Protein AF-X1PW58-F1 (afdb_monomer_lite)

Organism: NCBI:txid412755

Secondary structure (DSSP, 8-state):
-HHHHHHHHHHHHHHHHHHHHHT--HHHHHHHHH-------HHHHHHHT---HHHH-HHHHHHHHHHHTSSS----GGGTEEE---B--TTSTTTTT-EEEEE-GGGB-TTS-B---EEEEGGG--TTEEEEE-TT-EEEE-BTT-TT--EEPPGGGTTEEEETTEEEEEESSS-HHHHHHHHHSHHHHHHHHHT-B-SSS-B--

Foldseek 3Di:
DVVVVVLVVVLVVVLVVVCVQQVHDPVQLVVQVVDPDDDDDVVVCVVVVHDDPQLRRSSQVVLVVSNVPGPDDDDDVVVFKDFDPQWDQCCDPPNQAPKAWEAELVQFDLSQDRNGTDIDGSNPDDPFFIHFDAQLKWWAFFWPPSRSRIHGDHHVRGRHTYGPRTTTMGGPDPDSVVVSSVSNDSSNVSVSSSQWDDDPITGRD

pLDDT: mean 92.31, std 5.41, range [62.78, 98.44]

Sequence (205 aa):
MKKNKIAKQKYNQAENLLYNLLNIKKEKIKNLEIEKTYETNFKEVWNAHRIDAEFFHRKFLGILDLLNYCPFNLKKLKNHVKISPERINPKESPYKKKSFKYVSIAKISENGEIYKWDEFYGWEAPSRARVLIKKNDILIPSLAGTFNKIALIPEDLDNHLATTGCFNVRAKKDNPEFLFLLFRNPIFKSQLEQQTTGAIMSAIP

Structure (mmCIF, N/CA/C/O backbone):
data_AF-X1PW58-F1
#
_entry.id   AF-X1PW58-F1
#
loop_
_atom_site.group_PDB
_atom_site.id
_atom_site.type_symbol
_atom_site.label_atom_id
_atom_site.label_alt_id
_atom_site.label_comp_id
_atom_site.label_asym_id
_atom_site.label_entity_id
_atom_site.label_seq_id
_atom_site.pdbx_PDB_ins_code
_atom_site.Cartn_x
_atom_site.Cartn_y
_atom_site.Cartn_z
_atom_site.occupancy
_atom_site.B_iso_or_equiv
_atom_site.auth_seq_id
_atom_site.auth_comp_id
_atom_site.auth_asym_id
_atom_site.auth_atom_id
_atom_site.pdbx_PDB_model_num
ATOM 1 N N . MET A 1 1 ? -7.756 20.417 -16.468 1.00 62.78 1 MET A N 1
ATOM 2 C CA . MET A 1 1 ? -8.400 21.008 -15.264 1.00 62.78 1 MET A CA 1
ATOM 3 C C . MET A 1 1 ? -9.808 20.468 -14.975 1.00 62.78 1 MET A C 1
ATOM 5 O O . MET A 1 1 ? -10.045 20.044 -13.850 1.00 62.78 1 MET A O 1
ATOM 9 N N . LYS A 1 2 ? -10.740 20.416 -15.946 1.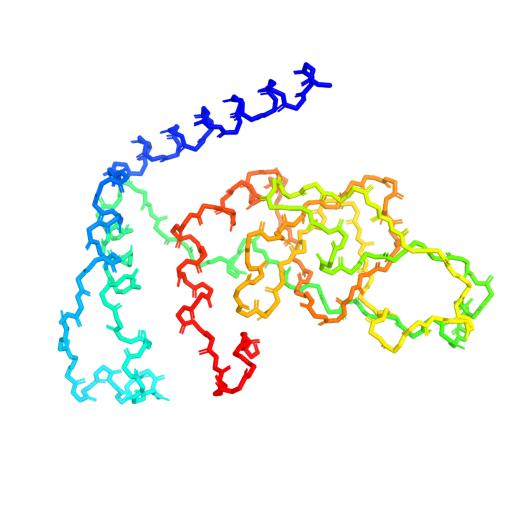00 73.44 2 LYS A N 1
ATOM 10 C CA . LYS A 1 2 ? -12.127 19.936 -15.722 1.00 73.44 2 LYS A CA 1
ATOM 11 C C . LYS A 1 2 ? -12.213 18.472 -15.242 1.00 73.44 2 LYS A C 1
ATOM 13 O O . LYS A 1 2 ? -12.932 18.193 -14.288 1.00 73.44 2 LYS A O 1
ATOM 18 N N . LYS A 1 3 ? -11.414 17.566 -15.828 1.00 77.75 3 LYS A N 1
ATOM 19 C CA . LYS A 1 3 ? -11.336 16.139 -15.443 1.00 77.75 3 LYS A CA 1
ATOM 20 C C . LYS A 1 3 ? -10.932 15.945 -13.972 1.00 77.75 3 LYS A C 1
ATOM 22 O O . LYS A 1 3 ? -11.628 15.248 -13.245 1.00 77.75 3 LYS A O 1
ATOM 27 N N . ASN A 1 4 ? -9.889 16.640 -13.508 1.00 79.19 4 ASN A N 1
ATOM 28 C CA . ASN A 1 4 ? -9.414 16.537 -12.119 1.00 79.19 4 ASN A CA 1
ATOM 29 C C . ASN A 1 4 ? -10.446 17.067 -11.115 1.00 79.19 4 ASN A C 1
ATOM 31 O O . ASN A 1 4 ? -10.613 16.495 -10.040 1.00 79.19 4 ASN A O 1
ATOM 35 N N . LYS A 1 5 ? -11.185 18.125 -11.479 1.00 86.31 5 LYS A N 1
ATOM 36 C CA . LYS A 1 5 ? -12.279 18.650 -10.650 1.00 86.31 5 LYS A CA 1
ATOM 37 C C . LYS A 1 5 ? -13.398 17.617 -10.484 1.00 86.31 5 LYS A C 1
ATOM 39 O O . LYS A 1 5 ? -13.825 17.370 -9.360 1.00 86.31 5 LYS A O 1
ATOM 44 N N . ILE A 1 6 ? -13.820 16.980 -11.578 1.00 91.56 6 ILE A N 1
ATOM 45 C CA . ILE A 1 6 ? -14.855 15.933 -11.558 1.00 91.56 6 ILE A CA 1
ATOM 46 C C . ILE A 1 6 ? -14.377 14.714 -10.762 1.00 91.56 6 ILE A C 1
ATOM 48 O O . ILE A 1 6 ? -15.113 14.215 -9.914 1.00 91.56 6 ILE A O 1
ATOM 52 N N . ALA A 1 7 ? -13.136 14.268 -10.974 1.00 87.00 7 ALA A N 1
ATOM 53 C CA . ALA A 1 7 ? -12.557 13.146 -10.237 1.00 87.00 7 ALA A CA 1
ATOM 54 C C . ALA A 1 7 ? -12.547 13.407 -8.722 1.00 87.00 7 ALA A C 1
ATOM 56 O O . ALA A 1 7 ? -13.000 12.567 -7.949 1.00 87.00 7 ALA A O 1
ATOM 57 N N . LYS A 1 8 ? -12.126 14.607 -8.295 1.00 88.50 8 LYS A N 1
ATOM 58 C CA . LYS A 1 8 ? -12.155 15.014 -6.882 1.00 88.50 8 LYS A CA 1
ATOM 59 C C . LYS A 1 8 ? -13.577 15.033 -6.315 1.00 88.50 8 LYS A C 1
ATOM 61 O O . LYS A 1 8 ? -13.796 14.570 -5.202 1.00 88.50 8 LYS A O 1
ATOM 66 N N . GLN A 1 9 ? -14.552 15.527 -7.078 1.00 92.94 9 GLN A N 1
ATOM 67 C CA . GLN A 1 9 ? -15.960 15.511 -6.667 1.00 92.94 9 GLN A CA 1
ATOM 68 C C . GLN A 1 9 ? -16.487 14.082 -6.492 1.00 92.94 9 GLN A C 1
ATOM 70 O O . GLN A 1 9 ? -17.093 13.785 -5.466 1.00 92.94 9 GLN A O 1
ATOM 75 N N . LYS A 1 10 ? -16.225 13.187 -7.451 1.00 92.19 10 LYS A N 1
ATOM 76 C CA . LYS A 1 10 ? -16.639 11.777 -7.386 1.00 92.19 10 LYS A CA 1
ATOM 77 C C . LYS A 1 10 ? -15.968 11.028 -6.238 1.00 92.19 10 LYS A C 1
ATOM 79 O O . LYS A 1 10 ? -16.640 10.277 -5.540 1.00 92.19 10 LYS A O 1
ATOM 84 N N . TYR A 1 11 ? -14.685 11.290 -5.992 1.00 90.50 11 TYR A N 1
ATOM 85 C CA . TYR A 1 11 ? -13.970 10.744 -4.841 1.00 90.50 11 TYR A CA 1
ATOM 86 C C . TYR A 1 11 ? -14.616 11.179 -3.519 1.00 90.50 11 TYR A C 1
ATOM 88 O O . TYR A 1 11 ? -14.930 10.337 -2.685 1.00 90.50 11 TYR A O 1
ATOM 96 N N . ASN A 1 12 ? -14.904 12.474 -3.357 1.00 91.00 12 ASN A N 1
ATOM 97 C CA . ASN A 1 12 ? -15.573 12.982 -2.157 1.00 91.00 12 ASN A CA 1
ATOM 98 C C . ASN A 1 12 ? -16.981 12.387 -1.979 1.00 91.00 12 ASN A C 1
ATOM 100 O O . ASN A 1 12 ? -17.391 12.106 -0.855 1.00 91.00 12 ASN A O 1
ATOM 104 N N . GLN A 1 13 ? -17.721 12.182 -3.074 1.00 93.25 13 GLN A N 1
ATOM 105 C CA . GLN A 1 13 ? -19.024 11.509 -3.045 1.00 93.25 13 GLN A CA 1
ATOM 106 C C . GLN A 1 13 ? -18.895 10.058 -2.563 1.00 93.25 13 GLN A C 1
ATOM 108 O O . GLN A 1 13 ? -19.639 9.655 -1.672 1.00 93.25 13 GLN A O 1
ATOM 113 N N . ALA A 1 14 ? -17.937 9.299 -3.103 1.00 92.06 14 ALA A N 1
ATOM 114 C CA . ALA A 1 14 ? -17.678 7.920 -2.694 1.00 92.06 14 ALA A CA 1
ATOM 115 C C . ALA A 1 14 ? -17.236 7.827 -1.225 1.00 92.06 14 ALA A C 1
ATOM 117 O O . ALA A 1 14 ? -17.704 6.965 -0.487 1.00 92.06 14 ALA A O 1
ATOM 118 N N . GLU A 1 15 ? -16.383 8.750 -0.779 1.00 90.62 15 GLU A N 1
ATOM 119 C CA . GLU A 1 15 ? -15.947 8.822 0.611 1.00 90.62 15 GLU A CA 1
ATOM 120 C C . GLU A 1 15 ? -17.127 9.103 1.558 1.00 90.62 15 GLU A C 1
ATOM 122 O O . GLU A 1 15 ? -17.287 8.417 2.565 1.00 90.62 15 GLU A O 1
ATOM 127 N N . ASN A 1 16 ? -17.985 10.074 1.234 1.00 92.19 16 ASN A N 1
ATOM 128 C CA . ASN A 1 16 ? -19.171 10.372 2.041 1.00 92.19 16 ASN A CA 1
ATOM 129 C C . ASN A 1 16 ? -20.148 9.190 2.083 1.00 92.19 16 ASN A C 1
ATOM 131 O O . ASN A 1 16 ? -20.703 8.895 3.139 1.00 92.19 16 ASN A O 1
ATOM 135 N N . LEU A 1 17 ? -20.329 8.493 0.957 1.00 93.50 17 LEU A N 1
ATOM 136 C CA . LEU A 1 17 ? -21.147 7.285 0.900 1.00 93.50 17 LEU A CA 1
ATOM 137 C C . LEU A 1 17 ? -20.601 6.201 1.836 1.00 93.50 17 LEU A C 1
ATOM 139 O O . LEU A 1 17 ? -21.371 5.613 2.589 1.00 93.50 17 LEU A O 1
ATOM 143 N N . LEU A 1 18 ? -19.283 5.975 1.836 1.00 90.88 18 LEU A N 1
ATOM 144 C CA . LEU A 1 18 ? -18.643 5.013 2.731 1.00 90.88 18 LEU A CA 1
ATOM 145 C C . LEU A 1 18 ? -18.901 5.357 4.204 1.00 90.88 18 LEU A C 1
ATOM 147 O O . LEU A 1 18 ? -19.324 4.490 4.960 1.00 90.88 18 LEU A O 1
ATOM 151 N N . TYR A 1 19 ? -18.705 6.613 4.611 1.00 91.62 19 TYR A N 1
ATOM 152 C CA . TYR A 1 19 ? -18.953 7.032 5.996 1.00 91.62 19 TYR A CA 1
ATOM 153 C C . TYR A 1 19 ? -20.411 6.857 6.426 1.00 91.62 19 TYR A C 1
ATOM 155 O O . TYR A 1 19 ? -20.668 6.368 7.527 1.00 91.62 19 TYR A O 1
ATOM 163 N N . ASN A 1 20 ? -21.355 7.189 5.543 1.00 92.12 20 ASN A N 1
ATOM 164 C CA . ASN A 1 20 ? -22.779 6.982 5.795 1.00 92.12 20 ASN A CA 1
ATOM 165 C C . ASN A 1 20 ? -23.111 5.495 5.961 1.00 92.12 20 ASN A C 1
ATOM 167 O O . ASN A 1 20 ? -23.824 5.135 6.892 1.00 92.12 20 ASN A O 1
ATOM 171 N N . LEU A 1 21 ? -22.560 4.629 5.103 1.00 91.69 21 LEU A N 1
ATOM 172 C CA . LEU A 1 21 ? -22.752 3.180 5.199 1.00 91.69 21 LEU A CA 1
ATOM 173 C C . LEU A 1 21 ? -22.191 2.621 6.509 1.00 91.69 21 LEU A C 1
ATOM 175 O O . LEU A 1 21 ? -22.856 1.836 7.177 1.00 91.69 21 LEU A O 1
ATOM 179 N N . LEU A 1 22 ? -20.986 3.039 6.899 1.00 90.19 22 LEU A N 1
ATOM 180 C CA . LEU A 1 22 ? -20.355 2.594 8.143 1.00 90.19 22 LEU A CA 1
ATOM 181 C C . LEU A 1 22 ? -21.021 3.176 9.401 1.00 90.19 22 LEU A C 1
ATOM 183 O O . LEU A 1 22 ? -20.697 2.746 10.502 1.00 90.19 22 LEU A O 1
ATOM 187 N N . ASN A 1 23 ? -21.937 4.142 9.263 1.00 91.88 23 ASN A N 1
ATOM 188 C CA . ASN A 1 23 ? -22.495 4.916 10.373 1.00 91.88 23 ASN A CA 1
ATOM 189 C C . ASN A 1 23 ? -21.403 5.620 11.216 1.00 91.88 23 ASN A C 1
ATOM 191 O O . ASN A 1 23 ? -21.511 5.766 12.436 1.00 91.88 23 ASN A O 1
ATOM 195 N N . ILE A 1 24 ? -20.325 6.067 10.558 1.00 90.62 24 ILE A N 1
ATOM 196 C CA . ILE A 1 24 ? -19.194 6.759 11.190 1.00 90.62 24 ILE A CA 1
ATOM 197 C C . ILE A 1 24 ? -19.190 8.224 10.755 1.00 90.62 24 ILE A C 1
ATOM 199 O O . ILE A 1 24 ? -19.064 8.545 9.576 1.00 90.62 24 ILE A O 1
ATOM 203 N N . LYS A 1 25 ? -19.259 9.132 11.731 1.00 90.44 25 LYS A N 1
ATOM 204 C CA . LYS A 1 25 ? -19.124 10.577 11.506 1.00 90.44 25 LYS A CA 1
ATOM 205 C C . LYS A 1 25 ? -17.650 10.972 11.379 1.00 90.44 25 LYS A C 1
ATOM 207 O O . LYS A 1 25 ? -16.841 10.573 12.218 1.00 90.44 25 LYS A O 1
ATOM 212 N N . LYS A 1 26 ? -17.302 11.805 10.388 1.00 88.44 26 LYS A N 1
ATOM 213 C CA . LYS A 1 26 ? -15.917 12.281 10.177 1.00 88.44 26 LYS A CA 1
ATOM 214 C C . LYS A 1 26 ? -15.374 13.039 11.393 1.00 88.44 26 LYS A C 1
ATOM 216 O O . LYS A 1 26 ? -14.185 12.966 11.681 1.00 88.44 26 LYS A O 1
ATOM 221 N N . GLU A 1 27 ? -16.238 13.740 12.122 1.00 89.31 27 GLU A N 1
ATOM 222 C CA . GLU A 1 27 ? -15.891 14.474 13.342 1.00 89.31 27 GLU A CA 1
ATOM 223 C C . GLU A 1 27 ? -15.398 13.534 14.443 1.00 89.31 27 GLU A C 1
ATOM 225 O O . GLU A 1 27 ? -14.441 13.863 15.134 1.00 89.31 27 GLU A O 1
ATOM 230 N N . LYS A 1 28 ? -15.989 12.334 14.568 1.00 89.12 28 LYS A N 1
ATOM 231 C CA . LYS A 1 28 ? -15.530 11.346 15.553 1.00 89.12 28 LYS A CA 1
ATOM 232 C C . LYS A 1 28 ? -14.085 10.937 15.285 1.00 89.12 28 LYS A C 1
ATOM 234 O O . LYS A 1 28 ? -13.309 10.886 16.224 1.00 89.12 28 LYS A O 1
ATOM 239 N N . ILE A 1 29 ? -13.717 10.707 14.023 1.00 88.25 29 ILE A N 1
ATOM 240 C CA . ILE A 1 29 ? -12.337 10.357 13.646 1.00 88.25 29 ILE A CA 1
ATOM 241 C C . ILE A 1 29 ? -11.373 11.493 14.002 1.00 88.25 29 ILE A C 1
ATOM 243 O O . ILE A 1 29 ? -10.364 11.248 14.651 1.00 88.25 29 ILE A O 1
ATOM 247 N N . LYS A 1 30 ? -11.718 12.740 13.657 1.00 87.69 30 LYS A N 1
ATOM 248 C CA . LYS A 1 30 ? -10.893 13.913 13.994 1.00 87.69 30 LYS A CA 1
ATOM 249 C C . LYS A 1 30 ? -10.698 14.084 15.500 1.00 87.69 30 LYS A C 1
ATOM 251 O O . LYS A 1 30 ? -9.609 14.428 15.938 1.00 87.69 30 LYS A O 1
ATOM 256 N N . ASN A 1 31 ? -11.734 13.830 16.296 1.00 88.00 31 ASN A N 1
ATOM 257 C CA . ASN A 1 31 ? -11.636 13.939 17.750 1.00 88.00 31 ASN A CA 1
ATOM 258 C C . ASN A 1 31 ? -10.63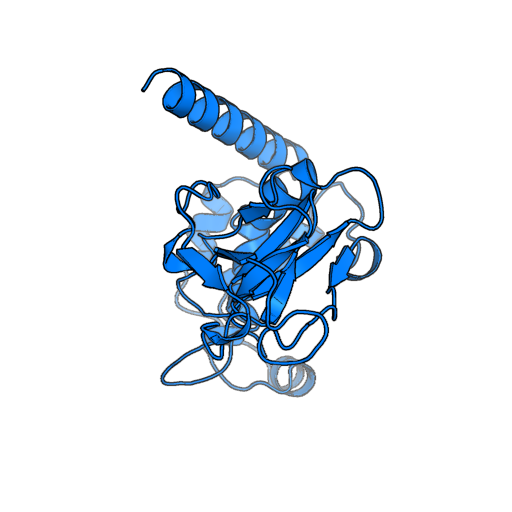6 12.927 18.333 1.00 88.00 31 ASN A C 1
ATOM 260 O O . ASN A 1 31 ? -9.896 13.283 19.246 1.00 88.00 31 ASN A O 1
ATOM 264 N N . LEU A 1 32 ? -10.556 11.714 17.770 1.00 87.62 32 LEU A N 1
ATOM 265 C CA . LEU A 1 32 ? -9.582 10.702 18.199 1.00 87.62 32 LEU A CA 1
ATOM 266 C C . LEU A 1 32 ? -8.127 11.118 17.918 1.00 87.62 32 LEU A C 1
ATOM 268 O O . LEU A 1 32 ? -7.227 10.702 18.642 1.00 87.62 32 LEU A O 1
ATOM 272 N N . GLU A 1 33 ? -7.884 11.921 16.876 1.00 80.75 33 GLU A N 1
ATOM 273 C CA . GLU A 1 33 ? -6.552 12.459 16.555 1.00 80.75 33 GLU A CA 1
ATOM 274 C C . GLU A 1 33 ? -6.111 13.564 17.525 1.00 80.75 33 GLU A C 1
ATOM 276 O O . GLU A 1 33 ? -4.918 13.730 17.770 1.00 80.75 33 GLU A O 1
ATOM 281 N N . ILE A 1 34 ? -7.062 14.325 18.076 1.00 83.69 34 ILE A N 1
ATOM 282 C CA . ILE A 1 34 ? -6.790 15.452 18.983 1.00 83.69 34 ILE A CA 1
ATOM 283 C C . ILE A 1 34 ? -6.504 14.968 20.411 1.00 83.69 34 ILE A C 1
ATOM 285 O O . ILE A 1 34 ? -5.804 15.645 21.165 1.00 83.69 34 ILE A O 1
ATOM 289 N N . GLU A 1 35 ? -7.039 13.812 20.797 1.00 79.06 35 GLU A N 1
ATOM 290 C CA . GLU A 1 35 ? -6.921 13.264 22.146 1.00 79.06 35 GLU A CA 1
ATOM 291 C C . GLU A 1 35 ? -5.485 12.808 22.450 1.00 79.06 35 GLU A C 1
ATOM 293 O O . GLU A 1 35 ? -5.022 11.783 21.958 1.00 79.06 35 GLU A O 1
ATOM 298 N N . LYS A 1 36 ? -4.765 13.587 23.269 1.00 75.56 36 LYS A N 1
ATOM 299 C CA . LYS A 1 36 ? -3.336 13.366 23.571 1.00 75.56 36 LYS A CA 1
ATOM 300 C C . LYS A 1 36 ? -3.076 12.444 24.759 1.00 75.56 36 LYS A C 1
ATOM 302 O O . LYS A 1 36 ? -1.940 12.032 24.972 1.00 75.56 36 LYS A O 1
ATOM 307 N N . THR A 1 37 ? -4.099 12.171 25.558 1.00 78.75 37 THR A N 1
ATOM 308 C CA . THR A 1 37 ? -4.000 11.366 26.776 1.00 78.75 37 THR A CA 1
ATOM 309 C C . THR A 1 37 ? -4.693 10.038 26.555 1.00 78.75 37 THR A C 1
ATOM 311 O O . THR A 1 37 ? -5.850 10.009 26.151 1.00 78.75 37 THR A O 1
ATOM 314 N N . TYR A 1 38 ? -3.998 8.944 26.833 1.00 80.88 38 TYR A N 1
ATOM 315 C CA . TYR A 1 38 ? -4.568 7.605 26.836 1.00 80.88 38 TYR A CA 1
ATOM 316 C C . TYR A 1 38 ? -3.792 6.750 27.829 1.00 80.88 38 TYR A C 1
ATOM 318 O O . TYR A 1 38 ? -2.630 7.018 28.140 1.00 80.88 38 TYR A O 1
ATOM 326 N N . GLU A 1 39 ? -4.455 5.714 28.313 1.00 84.62 39 GLU A N 1
ATOM 327 C CA . GLU A 1 39 ? -3.873 4.694 29.165 1.00 84.62 39 GLU A CA 1
ATOM 328 C C . GLU A 1 39 ? -4.067 3.332 28.503 1.00 84.62 39 GLU A C 1
ATOM 330 O O . GLU A 1 39 ? -5.058 3.087 27.814 1.00 84.62 39 GLU A O 1
ATOM 335 N N . THR A 1 40 ? -3.091 2.452 28.687 1.00 88.31 40 THR A N 1
ATOM 336 C CA . THR A 1 40 ? -3.176 1.046 28.296 1.00 88.31 40 THR A CA 1
ATOM 337 C C . THR A 1 40 ? -2.683 0.217 29.469 1.00 88.31 40 THR A C 1
ATOM 339 O O . THR A 1 40 ? -1.797 0.633 30.221 1.00 88.31 40 THR A O 1
ATOM 342 N N . ASN A 1 41 ? -3.290 -0.946 29.674 1.00 90.44 41 ASN A N 1
ATOM 343 C CA . ASN A 1 41 ? -2.891 -1.833 30.757 1.00 90.44 41 ASN A CA 1
ATOM 344 C C . ASN A 1 41 ? -1.721 -2.735 30.330 1.00 90.44 41 ASN A C 1
ATOM 346 O O . ASN A 1 41 ? -1.484 -2.991 29.150 1.00 90.44 41 ASN A O 1
ATOM 350 N N . PHE A 1 42 ? -1.009 -3.289 31.314 1.00 91.81 42 PHE A N 1
ATOM 351 C CA . PHE A 1 42 ? 0.141 -4.162 31.056 1.00 91.81 42 PHE A CA 1
ATOM 352 C C . PHE A 1 42 ? -0.206 -5.393 30.198 1.00 91.81 42 PHE A C 1
ATOM 354 O O . PHE A 1 42 ? 0.624 -5.870 29.429 1.00 91.81 42 PHE A O 1
ATOM 361 N N . LYS A 1 43 ? -1.439 -5.905 30.285 1.00 93.81 43 LYS A N 1
ATOM 362 C CA . LYS A 1 43 ? -1.882 -7.066 29.503 1.00 93.81 43 LYS A CA 1
ATOM 363 C C . LYS A 1 43 ? -1.969 -6.745 28.007 1.00 93.81 43 LYS A C 1
ATOM 365 O O . LYS A 1 43 ? -1.594 -7.579 27.188 1.00 93.81 43 LYS A O 1
ATOM 370 N N . GLU A 1 44 ? -2.450 -5.562 27.639 1.00 89.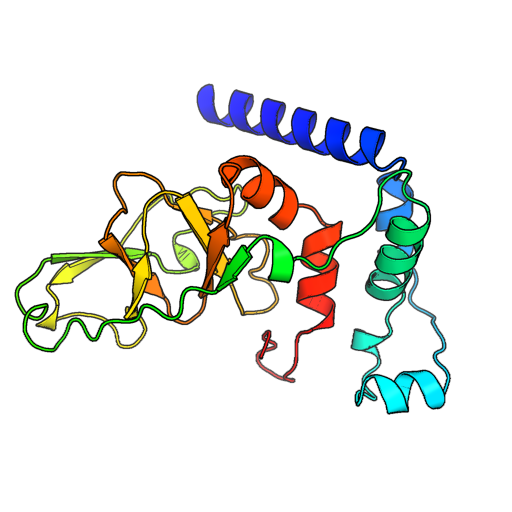81 44 GLU A N 1
ATOM 371 C CA . GLU A 1 44 ? -2.500 -5.088 26.249 1.00 89.81 44 GLU A CA 1
ATOM 372 C C . GLU A 1 44 ? -1.100 -4.909 25.667 1.00 89.81 44 GLU A C 1
ATOM 374 O O . GLU A 1 44 ? -0.813 -5.427 24.588 1.00 89.81 44 GLU A O 1
ATOM 379 N N . VAL A 1 45 ? -0.221 -4.264 26.432 1.00 92.50 45 VAL A N 1
ATOM 380 C CA . VAL A 1 45 ? 1.207 -4.100 26.132 1.00 92.50 45 VAL A CA 1
ATOM 381 C C . VAL A 1 45 ? 1.879 -5.451 25.879 1.00 92.50 45 VAL A C 1
ATOM 383 O O . VAL A 1 45 ? 2.521 -5.659 24.846 1.00 92.50 45 VAL A O 1
ATOM 386 N N . TRP A 1 46 ? 1.669 -6.402 26.791 1.00 92.44 46 TRP A N 1
ATOM 387 C CA . TRP A 1 46 ? 2.212 -7.754 26.694 1.00 92.44 46 TRP A CA 1
ATOM 388 C C . TRP A 1 46 ? 1.719 -8.485 25.442 1.00 92.44 46 TRP A C 1
ATOM 390 O O . TRP A 1 46 ? 2.515 -9.040 24.689 1.00 92.44 46 TRP A O 1
ATOM 400 N N . ASN A 1 47 ? 0.413 -8.438 25.165 1.00 92.75 47 ASN A N 1
ATOM 401 C CA . ASN A 1 47 ? -0.175 -9.098 23.998 1.00 92.75 47 ASN A CA 1
ATOM 402 C C . ASN A 1 47 ? 0.299 -8.486 22.674 1.00 92.75 47 ASN A C 1
ATOM 404 O O . ASN A 1 47 ? 0.540 -9.211 21.706 1.00 92.75 47 ASN A O 1
ATOM 408 N N . ALA A 1 48 ? 0.438 -7.162 22.617 1.00 89.88 48 ALA A N 1
ATOM 409 C CA . ALA A 1 48 ? 0.896 -6.459 21.425 1.00 89.88 48 ALA A CA 1
ATOM 410 C C . ALA A 1 48 ? 2.400 -6.633 21.167 1.00 89.88 48 ALA A C 1
ATOM 412 O O . ALA A 1 48 ? 2.840 -6.382 20.048 1.00 89.88 48 ALA A O 1
ATOM 413 N N . HIS A 1 49 ? 3.176 -7.064 22.171 1.00 92.00 49 HIS A N 1
ATOM 414 C CA . HIS A 1 49 ? 4.643 -7.099 22.127 1.00 92.00 49 HIS A CA 1
ATOM 415 C C . HIS A 1 49 ? 5.240 -5.715 21.798 1.00 92.00 49 HIS A C 1
ATOM 417 O O . HIS A 1 49 ? 6.237 -5.593 21.085 1.00 92.00 49 HIS A O 1
ATOM 423 N N . ARG A 1 50 ? 4.593 -4.652 22.292 1.00 90.44 50 ARG A N 1
ATOM 424 C CA . ARG A 1 50 ? 4.920 -3.241 22.035 1.00 90.44 50 ARG A CA 1
ATOM 425 C C . ARG A 1 50 ? 4.748 -2.458 23.330 1.00 90.44 50 ARG A C 1
ATOM 427 O O . ARG A 1 50 ? 3.756 -2.666 24.016 1.00 90.44 50 ARG A O 1
ATOM 434 N N . ILE A 1 51 ? 5.690 -1.567 23.642 1.00 89.81 51 ILE A N 1
ATOM 435 C CA . ILE A 1 51 ? 5.657 -0.684 24.829 1.00 89.81 51 ILE A CA 1
ATOM 436 C C . ILE A 1 51 ? 5.651 0.806 24.455 1.00 89.81 51 ILE A C 1
ATOM 438 O O . ILE A 1 51 ? 5.657 1.665 25.332 1.00 89.81 51 ILE A O 1
ATOM 442 N N . ASP A 1 52 ? 5.703 1.133 23.163 1.00 88.12 52 ASP A N 1
ATOM 443 C CA . ASP A 1 52 ? 5.746 2.512 22.697 1.00 88.12 52 ASP A CA 1
ATOM 444 C C . ASP A 1 52 ? 4.367 3.167 22.734 1.00 88.12 52 ASP A C 1
ATOM 446 O O . ASP A 1 52 ? 3.363 2.591 22.321 1.00 88.12 52 ASP A O 1
ATOM 450 N N . ALA A 1 53 ? 4.363 4.414 23.196 1.00 87.75 53 ALA A N 1
ATOM 451 C CA . ALA A 1 53 ? 3.184 5.254 23.323 1.00 87.75 53 ALA A CA 1
ATOM 452 C C . ALA A 1 53 ? 2.377 5.328 22.008 1.00 87.75 53 ALA A C 1
ATOM 454 O O . ALA A 1 53 ? 1.171 5.080 21.980 1.00 87.75 53 ALA A O 1
ATOM 455 N N . GLU A 1 54 ? 3.056 5.608 20.895 1.00 87.62 54 GLU A N 1
ATOM 456 C CA . GLU A 1 54 ? 2.409 5.838 19.603 1.00 87.62 54 GLU A CA 1
ATOM 457 C C . GLU A 1 54 ? 1.472 4.687 19.198 1.00 87.62 54 GLU A C 1
ATOM 459 O O . GLU A 1 54 ? 0.339 4.941 18.794 1.00 87.62 54 GLU A O 1
ATOM 464 N N . PHE A 1 55 ? 1.881 3.427 19.389 1.00 90.44 55 PHE A N 1
ATOM 465 C CA . PHE A 1 55 ? 1.068 2.251 19.059 1.00 90.44 55 PHE A CA 1
ATOM 466 C C . PHE A 1 55 ? -0.291 2.213 19.782 1.00 90.44 55 PHE A C 1
ATOM 468 O O . PHE A 1 55 ? -1.295 1.787 19.199 1.00 90.44 55 PHE A O 1
ATOM 475 N N . PHE A 1 56 ? -0.335 2.663 21.039 1.00 91.00 56 PHE A N 1
ATOM 476 C CA . PHE A 1 56 ? -1.536 2.645 21.884 1.00 91.00 56 PHE A CA 1
ATOM 477 C C . PHE A 1 56 ? -2.326 3.954 21.842 1.00 91.00 56 PHE A C 1
ATOM 479 O O . PHE A 1 56 ? -3.328 4.094 22.542 1.00 91.00 56 PHE A O 1
ATOM 486 N N . HIS A 1 57 ? -1.932 4.904 20.994 1.00 90.81 57 HIS A N 1
ATOM 487 C CA . HIS A 1 57 ? -2.627 6.175 20.880 1.00 90.81 57 HIS A CA 1
ATOM 488 C C . HIS A 1 57 ? -4.100 5.987 20.481 1.00 90.81 57 HIS A C 1
ATOM 490 O O . HIS A 1 57 ? -4.460 5.191 19.604 1.00 90.81 57 HIS A O 1
ATOM 496 N N . ARG A 1 58 ? -4.976 6.800 21.083 1.00 89.19 58 ARG A N 1
ATOM 497 C CA . ARG A 1 58 ? -6.430 6.750 20.872 1.00 89.19 58 ARG A CA 1
ATOM 498 C C . ARG A 1 58 ? -6.880 6.878 19.410 1.00 89.19 58 ARG A C 1
ATOM 500 O O . ARG A 1 58 ? -7.870 6.253 19.034 1.00 89.19 58 ARG A O 1
ATOM 507 N N . LYS A 1 59 ? -6.123 7.585 18.563 1.00 89.56 59 LYS A N 1
ATOM 508 C CA . LYS A 1 59 ? -6.355 7.680 17.113 1.00 89.56 59 LYS A CA 1
ATOM 509 C C . LYS A 1 59 ? -6.339 6.332 16.392 1.00 89.56 59 LYS A C 1
ATOM 511 O O . LYS A 1 59 ? -6.942 6.213 15.333 1.00 89.56 59 LYS A O 1
ATOM 516 N N . PHE A 1 60 ? -5.692 5.313 16.957 1.00 90.81 60 PHE A N 1
ATOM 517 C CA . PHE A 1 60 ? -5.675 3.962 16.403 1.00 90.81 60 PHE A CA 1
ATOM 518 C C . PHE A 1 60 ? -6.717 3.067 17.070 1.00 90.81 60 PHE A C 1
ATOM 520 O O . PHE A 1 60 ? -7.573 2.497 16.394 1.00 90.81 60 PHE A O 1
ATOM 527 N N . LEU A 1 61 ? -6.703 2.992 18.403 1.00 88.69 61 LEU A N 1
ATOM 528 C CA . LEU A 1 61 ? -7.619 2.128 19.153 1.00 88.69 61 LEU A CA 1
ATOM 529 C C . LEU A 1 61 ? -9.085 2.543 18.968 1.00 88.69 61 LEU A C 1
ATOM 531 O O . LEU A 1 61 ? -9.953 1.699 18.765 1.00 88.69 61 LEU A O 1
ATOM 535 N N . GLY A 1 62 ? -9.363 3.846 18.936 1.00 89.81 62 GLY A N 1
ATOM 536 C CA . GLY A 1 62 ? -10.712 4.356 18.714 1.00 89.81 62 GLY A CA 1
ATOM 537 C C . GLY A 1 62 ? -11.249 4.058 17.316 1.00 89.81 62 GLY A C 1
ATOM 538 O O . GLY A 1 62 ? -12.456 3.920 17.150 1.00 89.81 62 GLY A O 1
ATOM 539 N N . ILE A 1 63 ? -10.384 3.895 16.310 1.00 90.62 63 ILE A N 1
ATOM 540 C CA . ILE A 1 63 ? -10.812 3.454 14.976 1.00 90.62 63 ILE A CA 1
ATOM 541 C C . ILE A 1 63 ? -11.297 2.003 15.024 1.00 90.62 63 ILE A C 1
ATOM 543 O O . ILE A 1 63 ? -12.317 1.688 14.412 1.00 90.62 63 ILE A O 1
ATOM 547 N N . LEU A 1 64 ? -10.611 1.133 15.771 1.00 87.81 64 LEU A N 1
ATOM 548 C CA . LEU A 1 64 ? -11.050 -0.249 15.973 1.00 87.81 64 LEU A CA 1
ATOM 549 C C . LEU A 1 64 ? -12.392 -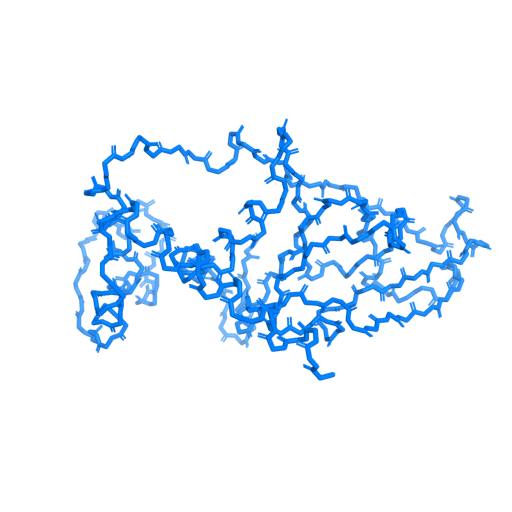0.300 16.713 1.00 87.81 64 LEU A C 1
ATOM 551 O O . LEU A 1 64 ? -13.281 -1.043 16.299 1.00 87.81 64 LEU A O 1
ATOM 555 N N . ASP A 1 65 ? -12.579 0.547 17.728 1.00 89.19 65 ASP A N 1
ATOM 556 C CA . ASP A 1 65 ? -13.866 0.678 18.417 1.00 89.19 65 ASP A CA 1
ATOM 557 C C . ASP A 1 65 ? -14.972 1.101 17.449 1.00 89.19 65 ASP A C 1
ATOM 559 O O . ASP A 1 65 ? -16.014 0.455 17.382 1.00 89.19 65 ASP A O 1
ATOM 563 N N . LEU A 1 66 ? -14.746 2.149 16.646 1.00 90.56 66 LEU A N 1
ATOM 564 C CA . LEU A 1 66 ? -15.717 2.623 15.653 1.00 90.56 66 LEU A CA 1
ATOM 565 C C . LEU A 1 66 ? -16.096 1.529 14.648 1.00 90.56 66 LEU A C 1
ATOM 567 O O . LEU A 1 66 ? -17.266 1.413 14.283 1.00 90.56 66 LEU A O 1
ATOM 571 N N . LEU A 1 67 ? -15.128 0.715 14.222 1.00 89.19 67 LEU A N 1
ATOM 572 C CA . LEU A 1 67 ? -15.378 -0.420 13.339 1.00 89.19 67 LEU A CA 1
ATOM 573 C C . LEU A 1 67 ? -16.252 -1.490 14.005 1.00 89.19 67 LEU A C 1
ATOM 575 O O . LEU A 1 67 ? -17.122 -2.044 13.337 1.00 89.19 67 LEU A O 1
ATOM 579 N N . ASN A 1 68 ? -16.081 -1.751 15.303 1.00 87.81 68 ASN A N 1
ATOM 580 C CA . ASN A 1 68 ? -16.893 -2.729 16.038 1.00 87.81 68 ASN A CA 1
ATOM 581 C C . ASN A 1 68 ? -18.373 -2.323 16.156 1.00 87.81 68 ASN A C 1
ATOM 583 O O . ASN A 1 68 ? -19.230 -3.194 16.276 1.00 87.81 68 ASN A O 1
ATOM 587 N N . TYR A 1 69 ? -18.687 -1.025 16.084 1.00 87.88 69 TYR A N 1
ATOM 588 C CA . TYR A 1 69 ? -20.067 -0.514 16.085 1.00 87.88 69 TYR A CA 1
ATOM 589 C C . TYR A 1 69 ? -20.683 -0.381 14.682 1.00 87.88 69 TYR A C 1
ATOM 591 O O . TYR A 1 69 ? -21.819 0.082 14.550 1.00 87.88 69 TYR A O 1
ATOM 599 N N . CYS A 1 70 ? -19.955 -0.746 13.623 1.00 88.56 70 CYS A N 1
ATOM 600 C CA . CYS A 1 70 ? -20.484 -0.699 12.263 1.00 88.56 70 CYS A CA 1
ATOM 601 C C . CYS A 1 70 ? -21.570 -1.772 12.051 1.00 88.56 70 CYS A C 1
ATOM 603 O O . CYS A 1 70 ? -21.465 -2.871 12.591 1.00 88.56 70 CYS A O 1
ATOM 605 N N . PRO A 1 71 ? -22.566 -1.527 11.178 1.00 90.44 71 PRO A N 1
ATOM 606 C CA . PRO A 1 71 ? -23.638 -2.490 10.895 1.00 90.44 71 PRO A CA 1
ATOM 607 C C . PRO A 1 71 ? -23.180 -3.703 10.060 1.00 90.44 71 PRO A C 1
ATOM 609 O O . PRO A 1 71 ? -23.992 -4.552 9.693 1.00 90.44 71 PRO A O 1
ATOM 612 N N . PHE A 1 72 ? -21.892 -3.786 9.719 1.00 89.88 72 PHE A N 1
ATOM 613 C CA . PHE A 1 72 ? -21.331 -4.813 8.851 1.00 89.88 72 PHE A CA 1
ATOM 614 C C . PHE A 1 72 ? -20.432 -5.771 9.622 1.00 89.88 72 PHE A C 1
ATOM 616 O O . PHE A 1 72 ? -19.690 -5.380 10.517 1.00 89.88 72 PHE A O 1
ATOM 623 N N . ASN A 1 73 ? -20.416 -7.029 9.184 1.00 90.44 73 ASN A N 1
ATOM 624 C CA . ASN A 1 73 ? -19.475 -8.012 9.701 1.00 90.44 73 ASN A CA 1
ATOM 625 C C . ASN A 1 73 ? -18.037 -7.694 9.252 1.00 90.44 73 ASN A C 1
ATOM 627 O O . ASN A 1 73 ? -17.731 -7.718 8.053 1.00 90.44 73 ASN A O 1
ATOM 631 N N . LEU A 1 74 ? -17.146 -7.456 10.215 1.00 89.69 74 LEU A N 1
ATOM 632 C CA . LEU A 1 74 ? -15.737 -7.182 9.961 1.00 89.69 74 LEU A CA 1
ATOM 633 C C . LEU A 1 74 ? -14.993 -8.452 9.537 1.00 89.69 74 LEU A C 1
ATOM 635 O O . LEU A 1 74 ? -15.069 -9.504 10.171 1.00 89.69 74 LEU A O 1
ATOM 639 N N . LYS A 1 75 ? -14.207 -8.346 8.464 1.00 90.06 75 LYS A N 1
ATOM 640 C CA . LYS A 1 75 ? -13.363 -9.437 7.964 1.00 90.06 75 LYS A CA 1
ATOM 641 C C . LYS A 1 75 ? -11.918 -8.984 7.859 1.00 90.06 75 LYS A C 1
ATOM 643 O O . LYS A 1 75 ? -11.632 -7.868 7.436 1.00 90.06 75 LYS A O 1
ATOM 648 N N . LYS A 1 76 ? -10.986 -9.886 8.184 1.00 91.00 76 LYS A N 1
ATOM 649 C CA . LYS A 1 76 ? -9.549 -9.621 8.028 1.00 91.00 76 LYS A CA 1
ATOM 650 C C . LYS A 1 76 ? -9.213 -9.405 6.553 1.00 91.00 76 LYS A C 1
ATOM 652 O O . LYS A 1 76 ? -9.509 -10.263 5.719 1.00 91.00 76 LYS A O 1
ATOM 657 N N . LEU A 1 77 ? -8.511 -8.312 6.250 1.00 91.25 77 LEU A N 1
ATOM 658 C CA . LEU A 1 77 ? -8.160 -7.940 4.877 1.00 91.25 77 LEU A CA 1
ATOM 659 C C . LEU A 1 77 ? -7.383 -9.042 4.137 1.00 91.25 77 LEU A C 1
ATOM 661 O O . LEU A 1 77 ? -7.662 -9.308 2.970 1.00 91.25 77 LEU A O 1
ATOM 665 N N . LYS A 1 78 ? -6.490 -9.765 4.830 1.00 92.12 78 LYS A N 1
ATOM 666 C CA . LYS A 1 78 ? -5.722 -10.902 4.276 1.00 92.12 78 LYS A CA 1
ATOM 667 C C . LYS A 1 78 ? -6.588 -11.996 3.625 1.00 92.12 78 LYS A C 1
ATOM 669 O O . LYS A 1 78 ? -6.122 -12.749 2.769 1.00 92.12 78 LYS A O 1
ATOM 674 N N . ASN A 1 79 ? -7.863 -12.094 4.006 1.00 92.44 79 ASN A N 1
ATOM 675 C CA . ASN A 1 79 ? -8.790 -13.059 3.419 1.00 92.44 79 ASN A CA 1
ATOM 676 C C . ASN A 1 79 ? -9.244 -12.632 2.014 1.00 92.44 79 ASN A C 1
ATOM 678 O O . ASN A 1 79 ? -9.580 -13.491 1.205 1.00 92.44 79 ASN A O 1
ATOM 682 N N . HIS A 1 80 ? -9.195 -11.333 1.706 1.00 91.69 80 HIS A N 1
ATOM 683 C CA . HIS A 1 80 ? -9.686 -10.730 0.465 1.00 91.69 80 HIS A CA 1
ATOM 684 C C . HIS A 1 80 ? -8.580 -10.221 -0.465 1.00 91.69 80 HIS A C 1
ATOM 686 O O . HIS A 1 80 ? -8.851 -9.963 -1.636 1.00 91.69 80 HIS A O 1
ATOM 692 N N . VAL A 1 81 ? -7.340 -10.125 0.022 1.00 94.69 81 VAL A N 1
ATOM 693 C CA . VAL A 1 81 ? -6.188 -9.694 -0.779 1.00 94.69 81 VAL A CA 1
ATOM 694 C C . VAL A 1 81 ? -5.004 -10.651 -0.663 1.00 94.69 81 VAL A C 1
ATOM 696 O O . VAL A 1 81 ? -4.926 -11.473 0.252 1.00 94.69 81 VAL A O 1
ATOM 699 N N . LYS A 1 82 ? -4.082 -10.540 -1.614 1.00 94.88 82 LYS A N 1
ATOM 700 C CA . LYS A 1 82 ? -2.762 -11.174 -1.653 1.00 94.88 82 LYS A CA 1
ATOM 701 C C . LYS A 1 82 ? -1.723 -10.060 -1.708 1.00 94.88 82 LYS A C 1
ATOM 703 O O . LYS A 1 82 ? -1.831 -9.184 -2.556 1.00 94.88 82 LYS A O 1
ATOM 708 N N . ILE A 1 83 ? -0.689 -10.125 -0.877 1.00 94.12 83 ILE A N 1
ATOM 709 C CA . ILE A 1 83 ? 0.526 -9.344 -1.132 1.00 94.12 83 ILE A CA 1
ATOM 710 C C . ILE A 1 83 ? 1.323 -10.126 -2.177 1.00 94.12 83 ILE A C 1
ATOM 712 O O . ILE A 1 83 ? 1.634 -11.299 -1.970 1.00 94.12 83 ILE A O 1
ATOM 716 N N . SER A 1 84 ? 1.568 -9.527 -3.339 1.00 91.19 84 SER A N 1
ATOM 717 C CA . SER A 1 84 ? 2.318 -10.158 -4.418 1.00 91.19 84 SER A CA 1
ATOM 718 C C . SER A 1 84 ? 3.799 -10.252 -4.039 1.00 91.19 84 SER A C 1
ATOM 720 O O . SER A 1 84 ? 4.430 -9.216 -3.820 1.00 91.19 84 SER A O 1
ATOM 722 N N . PRO A 1 85 ? 4.384 -11.463 -3.991 1.00 87.25 85 PRO A N 1
ATOM 723 C CA . PRO A 1 85 ? 5.818 -11.624 -3.779 1.00 87.25 85 PRO A CA 1
ATOM 724 C C . PRO A 1 85 ? 6.619 -11.462 -5.081 1.00 87.25 85 PRO A C 1
ATOM 726 O O . PRO A 1 85 ? 7.839 -11.592 -5.053 1.00 87.25 85 PRO A O 1
ATOM 729 N N . GLU A 1 86 ? 5.958 -11.220 -6.222 1.00 94.19 86 GLU A N 1
ATOM 730 C CA . GLU A 1 86 ? 6.595 -11.202 -7.541 1.00 94.19 86 GLU A CA 1
ATOM 731 C C . GLU A 1 86 ? 7.628 -10.078 -7.635 1.00 94.19 86 GLU A C 1
ATOM 733 O O . GLU A 1 86 ? 7.312 -8.885 -7.698 1.00 94.19 86 GLU A O 1
ATOM 738 N N . ARG A 1 87 ? 8.893 -10.490 -7.653 1.00 95.69 87 ARG A N 1
ATOM 739 C CA . ARG A 1 87 ? 10.045 -9.623 -7.840 1.00 95.69 87 ARG A CA 1
ATOM 740 C C . ARG A 1 87 ? 10.912 -10.190 -8.948 1.00 95.69 87 ARG A C 1
ATOM 742 O O . ARG A 1 87 ? 11.072 -11.402 -9.046 1.00 95.69 87 ARG A O 1
ATOM 749 N N . ILE A 1 88 ? 11.487 -9.308 -9.751 1.00 96.06 88 ILE A N 1
ATOM 750 C CA . ILE A 1 88 ? 12.487 -9.666 -10.756 1.00 96.06 88 ILE A CA 1
ATOM 751 C C . ILE A 1 88 ? 13.765 -8.877 -10.501 1.00 96.06 88 ILE A C 1
ATOM 753 O O . ILE A 1 88 ? 13.708 -7.769 -9.966 1.00 96.06 88 ILE A O 1
ATOM 757 N N . ASN A 1 89 ? 14.912 -9.419 -10.909 1.00 96.50 89 ASN A N 1
ATOM 758 C CA . ASN A 1 89 ? 16.138 -8.643 -11.047 1.00 96.50 89 ASN A CA 1
ATOM 759 C C . ASN A 1 89 ? 16.289 -8.212 -12.516 1.00 96.50 89 ASN A C 1
ATOM 761 O O . ASN A 1 89 ? 16.663 -9.038 -13.347 1.00 96.50 89 ASN A O 1
ATOM 765 N N . PRO A 1 90 ? 16.020 -6.941 -12.875 1.00 96.19 90 PRO A N 1
ATOM 766 C CA . PRO A 1 90 ? 16.067 -6.514 -14.270 1.00 96.19 90 PRO A CA 1
ATOM 767 C C . PRO A 1 90 ? 17.472 -6.590 -14.871 1.00 96.19 90 PRO A C 1
ATOM 769 O O . PRO A 1 90 ? 17.601 -6.650 -16.085 1.00 96.19 90 PRO A O 1
ATOM 772 N N . LYS A 1 91 ? 18.524 -6.612 -14.040 1.00 96.81 91 LYS A N 1
ATOM 773 C CA . LYS A 1 91 ? 19.918 -6.696 -14.502 1.00 96.81 91 LYS A CA 1
ATOM 774 C C . LYS A 1 91 ? 20.317 -8.090 -14.993 1.00 96.81 91 LYS A C 1
ATOM 776 O O . LYS A 1 91 ? 21.363 -8.227 -15.628 1.00 96.81 91 LYS A O 1
ATOM 781 N N . GLU A 1 92 ? 19.504 -9.106 -14.716 1.00 96.12 92 GLU A N 1
ATOM 782 C CA . GLU A 1 92 ? 19.751 -10.502 -15.079 1.00 96.12 92 GLU A CA 1
ATOM 783 C C . GLU A 1 92 ? 18.957 -10.925 -16.324 1.00 96.12 92 GLU A C 1
ATOM 785 O O . GLU A 1 92 ? 17.998 -10.271 -16.739 1.00 96.12 92 GLU A O 1
ATOM 790 N N . SER A 1 93 ? 19.374 -12.022 -16.959 1.00 93.94 93 SER A N 1
ATOM 791 C CA . SER A 1 93 ? 18.622 -12.638 -18.061 1.00 93.94 93 SER A CA 1
ATOM 792 C C . SER A 1 93 ? 17.282 -13.197 -17.545 1.00 93.94 93 SER A C 1
ATOM 794 O O . SER A 1 93 ? 17.258 -13.717 -16.432 1.00 93.94 93 SER A O 1
ATOM 796 N N . PRO A 1 94 ? 16.166 -13.119 -18.298 1.00 94.50 94 PRO A N 1
ATOM 797 C CA . PRO A 1 94 ? 16.024 -12.576 -19.656 1.00 94.50 94 PRO A CA 1
ATOM 798 C C . PRO A 1 94 ? 15.755 -11.061 -19.703 1.00 94.50 94 PRO A C 1
ATOM 800 O O . PRO A 1 94 ? 15.575 -10.489 -20.776 1.00 94.50 94 PRO A O 1
ATOM 803 N N . TYR A 1 95 ? 15.713 -10.384 -18.556 1.00 96.38 95 TYR A N 1
ATOM 804 C CA . TYR A 1 95 ? 15.240 -9.003 -18.438 1.00 96.38 95 TYR A CA 1
ATOM 805 C C . TYR A 1 95 ? 16.286 -7.946 -18.773 1.00 96.38 95 TYR A C 1
ATOM 807 O O . TYR A 1 95 ? 15.914 -6.810 -19.057 1.00 96.38 95 TYR A O 1
ATOM 815 N N . LYS A 1 96 ? 17.572 -8.315 -18.793 1.00 95.69 96 LYS A N 1
ATOM 816 C CA . LYS A 1 96 ? 18.696 -7.391 -18.986 1.00 95.69 96 LYS A CA 1
ATOM 817 C C . LYS A 1 96 ? 18.486 -6.440 -20.160 1.00 95.69 96 LYS A C 1
ATOM 819 O O . LYS A 1 96 ? 18.737 -5.253 -20.002 1.00 95.69 96 LYS A O 1
ATOM 824 N N . LYS A 1 97 ? 17.995 -6.950 -21.300 1.00 96.81 97 LYS A N 1
ATOM 825 C CA . LYS A 1 97 ? 17.750 -6.163 -22.522 1.00 96.81 97 LYS A CA 1
ATOM 826 C C . LYS A 1 97 ? 16.321 -5.637 -22.688 1.00 96.81 97 LYS A C 1
ATOM 828 O O . LYS A 1 97 ? 16.028 -4.989 -23.687 1.00 96.81 97 LYS A O 1
ATOM 833 N N . LYS A 1 98 ? 15.429 -5.914 -21.738 1.00 97.44 98 LYS A N 1
ATOM 834 C CA . LYS A 1 98 ? 14.045 -5.436 -21.759 1.00 97.44 98 LYS A CA 1
ATOM 835 C C . LYS A 1 98 ? 13.984 -4.009 -21.208 1.00 97.44 98 LYS A C 1
ATOM 837 O O . LYS A 1 98 ? 14.657 -3.708 -20.222 1.00 97.44 98 LYS A O 1
ATOM 842 N N . SER A 1 99 ? 13.173 -3.151 -21.823 1.00 97.69 99 SER A N 1
ATOM 843 C CA . SER A 1 99 ? 12.851 -1.833 -21.277 1.00 97.69 99 SER A CA 1
ATOM 844 C C . SER A 1 99 ? 11.731 -1.931 -20.240 1.00 97.69 99 SER A C 1
ATOM 846 O O . SER A 1 99 ? 10.789 -2.720 -20.367 1.00 97.69 99 SER A O 1
ATOM 848 N N . PHE A 1 100 ? 11.833 -1.126 -19.189 1.00 98.25 100 PHE A N 1
ATOM 849 C CA . PHE A 1 100 ? 10.835 -1.043 -18.136 1.00 98.25 100 PHE A CA 1
ATOM 850 C C . PHE A 1 100 ? 10.491 0.408 -17.836 1.00 98.25 100 PHE A C 1
ATOM 852 O O . PHE A 1 100 ? 11.379 1.235 -17.650 1.00 98.25 100 PHE A O 1
ATOM 859 N N . LYS A 1 101 ? 9.192 0.673 -17.689 1.00 98.44 101 LYS A N 1
ATOM 860 C CA . LYS A 1 101 ? 8.687 1.794 -16.906 1.00 98.44 101 LYS A CA 1
ATOM 861 C C . LYS A 1 101 ? 8.832 1.469 -15.422 1.00 98.44 101 LYS A C 1
ATOM 863 O O . LYS A 1 101 ? 8.599 0.332 -14.998 1.00 98.44 101 LYS A O 1
ATOM 868 N N . TYR A 1 102 ? 9.207 2.468 -14.638 1.00 98.31 102 TYR A N 1
ATOM 869 C CA . TYR A 1 102 ? 9.442 2.351 -13.210 1.00 98.31 102 TYR A CA 1
ATOM 870 C C . TYR A 1 102 ? 8.675 3.398 -12.415 1.00 98.31 102 TYR A C 1
ATOM 872 O O . TYR A 1 102 ? 8.820 4.606 -12.619 1.00 98.31 102 TYR A O 1
ATOM 880 N N . VAL A 1 103 ? 7.898 2.910 -11.451 1.00 98.31 103 VAL A N 1
ATOM 881 C CA . VAL A 1 103 ? 7.109 3.729 -10.535 1.00 98.31 103 VAL A CA 1
ATOM 882 C C . VAL A 1 103 ? 7.767 3.739 -9.156 1.00 98.31 103 VAL A C 1
ATOM 884 O O . VAL A 1 103 ? 7.777 2.743 -8.428 1.00 98.31 103 VAL A O 1
ATOM 887 N N . SER A 1 104 ? 8.306 4.893 -8.767 1.00 97.25 104 SER A N 1
ATOM 888 C CA . SER A 1 104 ? 8.700 5.159 -7.380 1.00 97.25 104 SER A CA 1
ATOM 889 C C . SER A 1 104 ? 7.593 5.908 -6.633 1.00 97.25 104 SER A C 1
ATOM 891 O O . SER A 1 104 ? 6.747 6.550 -7.252 1.00 97.25 104 SER A O 1
ATOM 893 N N . ILE A 1 105 ? 7.629 5.891 -5.294 1.00 97.25 105 ILE A N 1
ATOM 894 C CA . ILE A 1 105 ? 6.664 6.621 -4.445 1.00 97.25 105 ILE A CA 1
ATOM 895 C C . ILE A 1 105 ? 6.598 8.106 -4.830 1.00 97.25 105 ILE A C 1
ATOM 897 O O . ILE A 1 105 ? 5.534 8.715 -4.801 1.00 97.25 105 ILE A O 1
ATOM 901 N N . ALA A 1 106 ? 7.725 8.707 -5.225 1.00 96.75 106 ALA A N 1
ATOM 902 C CA . ALA A 1 106 ? 7.772 10.110 -5.625 1.00 96.75 106 ALA A CA 1
ATOM 903 C C . ALA A 1 106 ? 6.870 10.412 -6.830 1.00 96.75 106 ALA A C 1
ATOM 905 O O . ALA A 1 106 ? 6.332 11.513 -6.903 1.00 96.75 106 ALA A O 1
ATOM 906 N N . LYS A 1 107 ? 6.666 9.443 -7.732 1.00 97.38 107 LYS A N 1
ATOM 907 C CA . LYS A 1 107 ? 5.862 9.581 -8.955 1.00 97.38 107 LYS A CA 1
ATOM 908 C C . LYS A 1 107 ? 4.365 9.320 -8.749 1.00 97.38 107 LYS A C 1
ATOM 910 O O . LYS A 1 107 ? 3.604 9.340 -9.713 1.00 97.38 107 LYS A O 1
ATOM 915 N N . ILE A 1 108 ? 3.955 9.084 -7.504 1.00 97.50 108 ILE A N 1
ATOM 916 C CA . ILE A 1 108 ? 2.560 8.923 -7.105 1.00 97.50 108 ILE A CA 1
ATOM 917 C C . ILE A 1 108 ? 2.130 10.186 -6.354 1.00 97.50 108 ILE A C 1
ATOM 919 O O . ILE A 1 108 ? 2.794 10.619 -5.406 1.00 97.50 108 ILE A O 1
ATOM 923 N N . SER A 1 109 ? 1.028 10.798 -6.774 1.00 95.69 109 SER A N 1
ATOM 924 C CA . SER A 1 109 ? 0.417 11.926 -6.068 1.00 95.69 109 SER A CA 1
ATOM 925 C C . SER A 1 109 ? -0.562 11.459 -4.991 1.00 95.69 109 SER A C 1
ATOM 927 O O . SER A 1 109 ? -1.016 10.320 -4.971 1.00 95.69 109 SER A O 1
ATOM 929 N N . GLU A 1 110 ? -0.924 12.356 -4.076 1.00 93.25 110 GLU A N 1
ATOM 930 C CA . GLU A 1 110 ? -1.819 12.046 -2.944 1.00 93.25 110 GLU A CA 1
ATOM 931 C C . GLU A 1 110 ? -3.257 11.695 -3.368 1.00 93.25 110 GLU A C 1
ATOM 933 O O . GLU A 1 110 ? -4.029 11.079 -2.627 1.00 93.25 110 GLU A O 1
ATOM 938 N N . ASN A 1 111 ? -3.638 12.072 -4.593 1.00 90.38 111 ASN A N 1
ATOM 939 C CA . ASN A 1 111 ? -4.887 11.642 -5.219 1.00 90.38 111 ASN A CA 1
ATOM 940 C C . ASN A 1 111 ? -4.825 10.186 -5.749 1.00 90.38 111 ASN A C 1
ATOM 942 O O . ASN A 1 111 ? -5.830 9.708 -6.276 1.00 90.38 111 ASN A O 1
ATOM 946 N N . GLY A 1 112 ? -3.686 9.502 -5.602 1.00 92.56 112 GLY A N 1
ATOM 947 C CA . GLY A 1 112 ? -3.418 8.139 -6.061 1.00 92.56 112 GLY A CA 1
ATOM 948 C C . GLY A 1 112 ? -3.121 7.997 -7.555 1.00 92.56 112 GLY A C 1
ATOM 949 O O . GLY A 1 112 ? -3.121 6.885 -8.074 1.00 92.56 112 GLY A O 1
ATOM 950 N N . GLU A 1 113 ? -2.886 9.110 -8.251 1.00 94.44 113 GLU A N 1
ATOM 951 C CA . GLU A 1 113 ? -2.497 9.132 -9.662 1.00 94.44 113 GLU A CA 1
ATOM 952 C C . GLU A 1 113 ? -0.992 8.871 -9.820 1.00 94.44 113 GLU A C 1
ATOM 954 O O . GLU A 1 113 ? -0.160 9.448 -9.115 1.00 94.44 113 GLU A O 1
ATOM 959 N N . ILE A 1 114 ? -0.641 8.007 -10.773 1.00 97.44 114 ILE A N 1
ATOM 960 C CA . ILE A 1 114 ? 0.737 7.825 -11.235 1.00 97.44 114 ILE A CA 1
ATOM 961 C C . ILE A 1 114 ? 0.947 8.818 -12.373 1.00 97.44 114 ILE A C 1
ATOM 963 O O . ILE A 1 114 ? 0.527 8.581 -13.501 1.00 97.44 114 ILE A O 1
ATOM 967 N N . TYR A 1 115 ? 1.542 9.967 -12.063 1.00 95.31 115 TYR A N 1
ATOM 968 C CA . TYR A 1 115 ? 1.605 11.089 -13.005 1.00 95.31 115 TYR A CA 1
ATOM 969 C C . TYR A 1 115 ? 2.848 11.054 -13.906 1.00 95.31 115 TYR A C 1
ATOM 971 O O . TYR A 1 115 ? 2.894 11.758 -14.914 1.00 95.31 115 TYR A O 1
ATOM 979 N N . LYS A 1 116 ? 3.867 10.264 -13.537 1.00 96.25 116 LYS A N 1
ATOM 980 C CA . LYS A 1 116 ? 5.115 10.044 -14.286 1.00 96.25 116 LYS A CA 1
ATOM 981 C C . LYS A 1 116 ? 5.671 8.647 -13.996 1.00 96.25 116 LYS A C 1
ATOM 983 O O . LYS A 1 116 ? 5.303 8.009 -13.015 1.00 96.25 116 LYS A O 1
ATOM 988 N N . TRP A 1 117 ? 6.631 8.218 -14.801 1.00 97.94 117 TRP A N 1
ATOM 989 C CA . TRP A 1 117 ? 7.489 7.065 -14.541 1.00 97.94 117 TRP A CA 1
ATOM 990 C C . TRP A 1 117 ? 8.884 7.353 -15.096 1.00 97.94 117 TRP A C 1
ATOM 992 O O . TRP A 1 117 ? 9.054 8.257 -15.916 1.00 97.94 117 TRP A O 1
ATOM 1002 N N . ASP A 1 118 ? 9.877 6.621 -14.607 1.00 97.81 118 ASP A N 1
ATOM 1003 C CA . ASP A 1 118 ? 11.210 6.606 -15.212 1.00 97.81 118 ASP A CA 1
ATOM 1004 C C . ASP A 1 118 ? 11.286 5.424 -16.189 1.00 97.81 118 ASP A C 1
ATOM 1006 O O . ASP A 1 118 ? 10.639 4.402 -15.960 1.00 97.81 118 ASP A O 1
ATOM 1010 N N . GLU A 1 119 ? 12.051 5.544 -17.270 1.00 97.94 119 GLU A N 1
ATOM 1011 C CA . GLU A 1 119 ? 12.255 4.460 -18.237 1.00 97.94 119 GLU A CA 1
ATOM 1012 C C . GLU A 1 119 ? 13.733 4.099 -18.315 1.00 97.94 119 GLU A C 1
ATOM 1014 O O . GLU A 1 119 ? 14.597 4.974 -18.306 1.00 97.94 119 GLU A O 1
ATOM 1019 N N . PHE A 1 120 ? 14.022 2.804 -18.361 1.00 97.56 120 PHE A N 1
ATOM 1020 C CA . PHE A 1 120 ? 15.381 2.285 -18.490 1.00 97.56 120 PHE A CA 1
ATOM 1021 C C . PHE A 1 120 ? 15.366 0.877 -19.072 1.00 97.56 120 PHE A C 1
ATOM 1023 O O . PHE A 1 120 ? 14.358 0.165 -19.009 1.00 97.56 120 PHE A O 1
ATOM 1030 N N . TYR A 1 121 ? 16.513 0.437 -19.575 1.00 98.06 121 TYR A N 1
ATOM 1031 C CA . TYR A 1 121 ? 16.741 -0.978 -19.837 1.00 98.06 121 TYR A CA 1
ATOM 1032 C C . TYR A 1 121 ? 17.118 -1.727 -18.558 1.00 98.06 121 TYR A C 1
ATOM 1034 O O . TYR A 1 121 ? 17.650 -1.156 -17.606 1.00 98.06 121 TYR A O 1
ATOM 1042 N N . GLY A 1 122 ? 16.867 -3.034 -18.523 1.00 97.56 122 GLY A N 1
ATOM 1043 C CA . GLY A 1 122 ? 17.133 -3.867 -17.353 1.00 97.56 122 GLY A CA 1
ATOM 1044 C C . GLY A 1 122 ? 18.561 -3.743 -16.800 1.00 97.56 122 GLY A C 1
ATOM 1045 O O . GLY A 1 122 ? 18.743 -3.685 -15.583 1.00 97.56 122 GLY A O 1
ATOM 1046 N N . TRP A 1 123 ? 19.571 -3.609 -17.667 1.00 96.88 123 TRP A N 1
ATOM 1047 C CA . TRP A 1 123 ? 20.973 -3.409 -17.270 1.00 96.88 123 TRP A CA 1
ATOM 1048 C C . TRP A 1 123 ? 21.228 -2.095 -16.499 1.00 96.88 123 TRP A C 1
ATOM 1050 O O . TRP A 1 123 ? 22.123 -2.051 -15.653 1.00 96.88 123 TRP A O 1
ATOM 1060 N N . GLU A 1 124 ? 20.414 -1.062 -16.722 1.00 97.50 124 GLU A N 1
ATOM 1061 C CA . GLU A 1 124 ? 20.462 0.251 -16.057 1.00 97.50 124 GLU A CA 1
ATOM 1062 C C . GLU A 1 124 ? 19.609 0.317 -14.782 1.00 97.50 124 GLU A C 1
ATOM 1064 O O . GLU A 1 124 ? 19.674 1.299 -14.044 1.00 97.50 124 GLU A O 1
ATOM 1069 N N . ALA A 1 125 ? 18.815 -0.719 -14.490 1.00 96.56 125 ALA A N 1
ATOM 1070 C CA . ALA A 1 125 ? 17.774 -0.630 -13.474 1.00 96.56 125 ALA A CA 1
ATOM 1071 C C . ALA A 1 125 ? 18.311 -0.234 -12.079 1.00 96.56 125 ALA A C 1
ATOM 1073 O O . ALA A 1 125 ? 19.239 -0.871 -11.557 1.00 96.56 125 ALA A O 1
ATOM 1074 N N . PRO A 1 126 ? 17.685 0.744 -11.398 1.00 96.31 126 PRO A N 1
ATOM 1075 C CA . PRO A 1 126 ? 17.996 1.073 -10.010 1.00 96.31 126 PRO A CA 1
ATOM 1076 C C . PRO A 1 126 ? 17.871 -0.148 -9.091 1.00 96.31 126 PRO A C 1
ATOM 1078 O O . PRO A 1 126 ? 17.092 -1.064 -9.358 1.00 96.31 126 PRO A O 1
ATOM 1081 N N . SER A 1 127 ? 18.586 -0.162 -7.962 1.00 96.00 127 SER A N 1
ATOM 1082 C CA . SER A 1 127 ? 18.564 -1.292 -7.012 1.00 96.00 127 SER A CA 1
ATOM 1083 C C . SER A 1 127 ? 17.162 -1.609 -6.476 1.00 96.00 127 SER A C 1
ATOM 1085 O O . SER A 1 127 ? 16.829 -2.773 -6.272 1.00 96.00 127 SER A O 1
ATOM 1087 N N . ARG A 1 128 ? 16.320 -0.581 -6.305 1.00 96.12 128 ARG A N 1
ATOM 1088 C CA . ARG A 1 128 ? 14.944 -0.700 -5.795 1.00 96.12 128 ARG A CA 1
ATOM 1089 C C . ARG A 1 128 ? 13.896 -1.043 -6.855 1.00 96.12 128 ARG A C 1
ATOM 1091 O O . ARG A 1 128 ? 12.775 -1.375 -6.485 1.00 96.12 128 ARG A O 1
ATOM 1098 N N . ALA A 1 129 ? 14.222 -0.996 -8.146 1.00 97.56 129 ALA A N 1
ATOM 1099 C CA . ALA A 1 129 ? 13.290 -1.361 -9.212 1.00 97.56 129 ALA A CA 1
ATOM 1100 C C . ALA A 1 129 ? 13.221 -2.885 -9.355 1.00 97.56 129 ALA A C 1
ATOM 1102 O O . ALA A 1 129 ? 13.976 -3.482 -10.124 1.00 97.56 129 ALA A O 1
ATOM 1103 N N . ARG A 1 130 ? 12.388 -3.530 -8.535 1.00 97.81 130 ARG A N 1
ATOM 1104 C CA . ARG A 1 130 ? 12.326 -5.000 -8.451 1.00 97.81 130 ARG A CA 1
ATOM 1105 C C . ARG A 1 130 ? 10.912 -5.556 -8.402 1.00 97.81 130 ARG A C 1
ATOM 1107 O O . ARG A 1 130 ? 10.730 -6.703 -8.782 1.00 97.81 130 ARG A O 1
ATOM 1114 N N . VAL A 1 131 ? 9.931 -4.797 -7.917 1.00 97.88 131 VAL A N 1
ATOM 1115 C CA . VAL A 1 131 ? 8.559 -5.294 -7.746 1.00 97.88 131 VAL A CA 1
ATOM 1116 C C . VAL A 1 131 ? 7.877 -5.334 -9.106 1.00 97.88 131 VAL A C 1
ATOM 1118 O O . VAL A 1 131 ? 7.730 -4.285 -9.726 1.00 97.88 131 VAL A O 1
ATOM 1121 N N . LEU A 1 132 ? 7.466 -6.518 -9.563 1.00 97.81 132 LEU A N 1
ATOM 1122 C CA . LEU A 1 132 ? 6.699 -6.658 -10.798 1.00 97.81 132 LEU A CA 1
ATOM 1123 C C . LEU A 1 132 ? 5.245 -6.267 -10.521 1.00 97.81 132 LEU A C 1
ATOM 1125 O O . LEU A 1 132 ? 4.596 -6.849 -9.646 1.00 97.81 132 LEU A O 1
ATOM 1129 N N . ILE A 1 133 ? 4.753 -5.277 -11.258 1.00 97.81 133 ILE A N 1
ATOM 1130 C CA . ILE A 1 133 ? 3.381 -4.778 -11.148 1.00 97.81 133 ILE A CA 1
ATOM 1131 C C . ILE A 1 133 ? 2.540 -5.234 -12.334 1.00 97.81 133 ILE A C 1
ATOM 1133 O O . ILE A 1 133 ? 3.038 -5.372 -13.451 1.00 97.81 133 ILE A O 1
ATOM 1137 N N . LYS A 1 134 ? 1.260 -5.481 -12.069 1.00 97.12 134 LYS A N 1
ATOM 1138 C CA . LYS A 1 134 ? 0.245 -5.843 -13.056 1.00 97.12 134 LYS A CA 1
ATOM 1139 C C . LYS A 1 134 ? -0.925 -4.872 -12.999 1.00 97.12 134 LYS A C 1
ATOM 1141 O O . LYS A 1 134 ? -1.149 -4.238 -11.969 1.00 97.12 134 LYS A O 1
ATOM 1146 N N . LYS A 1 135 ? -1.694 -4.775 -14.081 1.00 96.94 135 LYS A N 1
ATOM 1147 C CA . LYS A 1 135 ? -2.966 -4.045 -14.104 1.00 96.94 135 LYS A CA 1
ATOM 1148 C C . LYS A 1 135 ? -3.816 -4.458 -12.900 1.00 96.94 135 LYS A C 1
ATOM 1150 O O . LYS A 1 135 ? -3.908 -5.644 -12.585 1.00 96.94 135 LYS A O 1
ATOM 1155 N N . ASN A 1 136 ? -4.445 -3.476 -12.255 1.00 96.44 136 ASN A N 1
ATOM 1156 C CA . ASN A 1 136 ? -5.283 -3.629 -11.060 1.00 96.44 136 ASN A CA 1
ATOM 1157 C C . ASN A 1 136 ? -4.548 -3.999 -9.759 1.00 96.44 136 ASN A C 1
ATOM 1159 O O . ASN A 1 136 ? -5.195 -4.140 -8.717 1.00 96.44 136 ASN A O 1
ATOM 1163 N N . ASP A 1 137 ? -3.219 -4.112 -9.778 1.00 97.38 137 ASP A N 1
ATOM 1164 C CA . ASP A 1 137 ? -2.428 -4.119 -8.550 1.00 97.38 137 ASP A CA 1
ATOM 1165 C C . ASP A 1 137 ? -2.612 -2.781 -7.811 1.00 97.38 137 ASP A C 1
ATOM 1167 O O . ASP A 1 137 ? -2.809 -1.729 -8.421 1.00 97.38 137 ASP A O 1
ATOM 1171 N N . ILE A 1 138 ? -2.529 -2.802 -6.482 1.00 97.81 138 ILE A N 1
ATOM 1172 C CA . ILE A 1 138 ? -2.544 -1.598 -5.651 1.00 97.81 138 ILE A CA 1
ATOM 1173 C C . ILE A 1 138 ? -1.192 -1.478 -4.958 1.00 97.81 138 ILE A C 1
ATOM 1175 O O . ILE A 1 138 ? -0.804 -2.341 -4.169 1.00 97.81 138 ILE A O 1
ATOM 1179 N N . LEU A 1 139 ? -0.477 -0.392 -5.236 1.00 97.94 139 LEU A N 1
ATOM 1180 C CA . LEU A 1 139 ? 0.771 -0.063 -4.561 1.00 97.94 139 LEU A CA 1
ATOM 1181 C C . LEU A 1 139 ? 0.482 0.700 -3.275 1.00 97.94 139 LEU A C 1
ATOM 1183 O O . LEU A 1 139 ? -0.093 1.787 -3.310 1.00 97.94 139 LEU A O 1
ATOM 1187 N N . ILE A 1 140 ? 0.934 0.150 -2.152 1.00 97.69 140 ILE A N 1
ATOM 1188 C CA . ILE A 1 140 ? 0.852 0.783 -0.835 1.00 97.69 140 ILE A CA 1
ATOM 1189 C C . ILE A 1 140 ? 2.277 1.073 -0.358 1.00 97.69 140 ILE A C 1
ATOM 1191 O O . ILE A 1 140 ? 3.041 0.130 -0.153 1.00 97.69 140 ILE A O 1
ATOM 1195 N N . PRO A 1 141 ? 2.680 2.343 -0.194 1.00 97.06 141 PRO A N 1
ATOM 1196 C CA . PRO A 1 141 ? 3.982 2.680 0.374 1.00 97.06 141 PRO A CA 1
ATOM 1197 C C . PRO A 1 141 ? 4.162 2.079 1.772 1.00 97.06 141 PRO A C 1
ATOM 1199 O O . PRO A 1 141 ? 3.223 2.082 2.562 1.00 97.06 141 PRO A O 1
ATOM 1202 N N . SER A 1 142 ? 5.357 1.578 2.088 1.00 95.50 142 SER A N 1
ATOM 1203 C CA . SER A 1 142 ? 5.656 1.032 3.421 1.00 95.50 142 SER A CA 1
ATOM 1204 C C . SER A 1 142 ? 6.157 2.087 4.410 1.00 95.50 142 SER A C 1
ATOM 1206 O O . SER A 1 142 ? 6.132 1.853 5.614 1.00 95.50 142 SER A O 1
ATOM 1208 N N . LEU A 1 143 ? 6.603 3.244 3.914 1.00 95.31 143 LEU A N 1
ATOM 1209 C CA . LEU A 1 143 ? 7.212 4.306 4.710 1.00 95.31 143 LEU A CA 1
ATOM 1210 C C . LEU A 1 143 ? 6.154 5.248 5.310 1.00 95.31 143 LEU A C 1
ATOM 1212 O O . LEU A 1 143 ? 5.314 5.792 4.581 1.00 95.31 143 LEU A O 1
ATOM 1216 N N . ALA A 1 144 ? 6.239 5.505 6.616 1.00 92.75 144 ALA A N 1
ATOM 1217 C CA . ALA A 1 144 ? 5.393 6.479 7.297 1.00 92.75 144 ALA A CA 1
ATOM 1218 C C . ALA A 1 144 ? 5.507 7.874 6.653 1.00 92.75 144 ALA A C 1
ATOM 1220 O O . ALA A 1 144 ? 6.532 8.244 6.082 1.00 92.75 144 ALA A O 1
ATOM 1221 N N . GLY A 1 145 ? 4.414 8.638 6.677 1.00 91.88 145 GLY A N 1
ATOM 1222 C CA . GLY A 1 145 ? 4.320 9.929 5.983 1.00 91.88 145 GLY A CA 1
ATOM 1223 C C . GLY A 1 145 ? 4.103 9.825 4.468 1.00 91.88 145 GLY A C 1
ATOM 1224 O O . GLY A 1 145 ? 3.845 10.834 3.815 1.00 91.88 145 GLY A O 1
ATOM 1225 N N . THR A 1 146 ? 4.138 8.619 3.886 1.00 95.81 146 THR A N 1
ATOM 1226 C CA . THR A 1 146 ? 3.871 8.416 2.451 1.00 95.81 146 THR A CA 1
ATOM 1227 C C . THR A 1 146 ? 2.571 7.671 2.150 1.00 95.81 146 THR A C 1
ATOM 1229 O O . THR A 1 146 ? 2.221 7.524 0.983 1.00 95.81 146 THR A O 1
ATOM 1232 N N . PHE A 1 147 ? 1.785 7.282 3.160 1.00 95.19 147 PHE A N 1
ATOM 1233 C CA . PHE A 1 147 ? 0.549 6.497 2.990 1.00 95.19 147 PHE A CA 1
ATOM 1234 C C . PHE A 1 147 ? -0.569 7.191 2.197 1.00 95.19 147 PHE A C 1
ATOM 1236 O O . PHE A 1 147 ? -1.505 6.534 1.752 1.00 95.19 147 PHE A O 1
ATOM 1243 N N . ASN A 1 148 ? -0.478 8.500 1.944 1.00 94.00 148 ASN A N 1
ATOM 1244 C CA . ASN A 1 148 ? -1.389 9.178 1.014 1.00 94.00 148 ASN A CA 1
ATOM 1245 C C . ASN A 1 148 ? -1.102 8.838 -0.460 1.00 94.00 148 ASN A C 1
ATOM 1247 O O . ASN A 1 148 ? -1.950 9.065 -1.318 1.00 94.00 148 ASN A O 1
ATOM 1251 N N . LYS A 1 149 ? 0.071 8.272 -0.764 1.00 96.88 149 LYS A N 1
ATOM 1252 C CA . LYS A 1 149 ? 0.544 7.951 -2.117 1.00 96.88 149 LYS A CA 1
ATOM 1253 C C . LYS A 1 149 ? 0.269 6.493 -2.494 1.00 96.88 149 LYS A C 1
ATOM 1255 O O . LYS A 1 149 ? 1.148 5.788 -2.982 1.00 96.88 149 LYS A O 1
ATOM 1260 N N . ILE A 1 150 ? -0.952 6.035 -2.230 1.00 97.69 150 ILE A N 1
ATOM 1261 C CA . ILE A 1 150 ? -1.442 4.717 -2.653 1.00 97.69 150 ILE A CA 1
ATOM 1262 C C . ILE A 1 150 ? -1.945 4.830 -4.090 1.00 97.69 150 ILE A C 1
ATOM 1264 O O . ILE A 1 150 ? -2.729 5.732 -4.374 1.00 97.69 150 ILE A O 1
ATOM 1268 N N . ALA A 1 151 ? -1.533 3.921 -4.974 1.00 97.69 151 ALA A N 1
ATOM 1269 C CA . ALA A 1 151 ? -1.878 3.957 -6.397 1.00 97.69 151 ALA A CA 1
ATOM 1270 C C . ALA A 1 151 ? -2.527 2.656 -6.871 1.00 97.69 151 ALA A C 1
ATOM 1272 O O . ALA A 1 151 ? -2.111 1.576 -6.462 1.00 97.69 151 ALA A O 1
ATOM 1273 N N . LEU A 1 152 ? -3.501 2.772 -7.774 1.00 97.38 152 LEU A N 1
ATOM 1274 C CA . LEU A 1 152 ? -4.033 1.658 -8.559 1.00 97.38 152 LEU A CA 1
ATOM 1275 C C . LEU A 1 152 ? -3.267 1.588 -9.883 1.00 97.38 152 LEU A C 1
ATOM 1277 O O . LEU A 1 152 ? -3.154 2.603 -10.571 1.00 97.38 152 LEU A O 1
ATOM 1281 N N . ILE A 1 153 ? -2.738 0.417 -10.233 1.00 97.88 153 ILE A N 1
ATOM 1282 C CA . ILE A 1 153 ? -1.931 0.240 -11.439 1.00 97.88 153 ILE A CA 1
ATOM 1283 C C . ILE A 1 153 ? -2.829 0.232 -12.686 1.00 97.88 153 ILE A C 1
ATOM 1285 O O . ILE A 1 153 ? -3.679 -0.657 -12.819 1.00 97.88 153 ILE A O 1
ATOM 1289 N N . PRO A 1 154 ? -2.641 1.194 -13.607 1.00 96.88 154 PRO A N 1
ATOM 1290 C CA . PRO A 1 154 ? -3.349 1.232 -14.877 1.00 96.88 154 PRO A CA 1
ATOM 1291 C C . PRO A 1 154 ? -2.778 0.219 -15.880 1.00 96.88 154 PRO A C 1
ATOM 1293 O O . PRO A 1 154 ? -1.720 -0.378 -15.684 1.00 96.88 154 PRO A O 1
ATOM 1296 N N . GLU A 1 155 ? -3.498 0.032 -16.980 1.00 97.00 155 GLU A N 1
ATOM 1297 C CA . GLU A 1 155 ?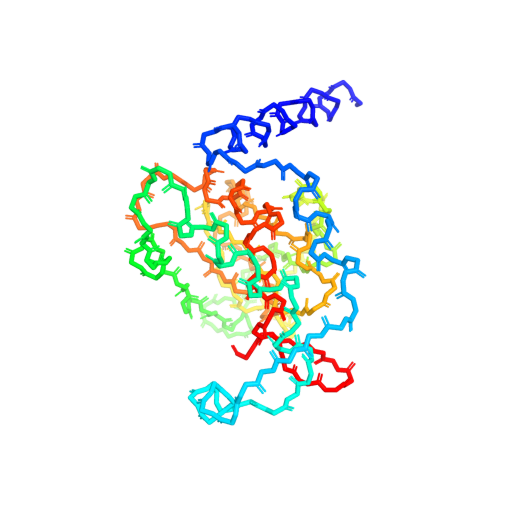 -3.167 -0.940 -18.027 1.00 97.00 155 GLU A CA 1
ATOM 1298 C C . GLU A 1 155 ? -1.839 -0.662 -18.743 1.00 97.00 155 GLU A C 1
ATOM 1300 O O . GLU A 1 155 ? -1.108 -1.590 -19.070 1.00 97.00 155 GLU A O 1
ATOM 1305 N N . ASP A 1 156 ? -1.471 0.604 -18.923 1.00 96.88 156 ASP A N 1
ATOM 1306 C CA . ASP A 1 156 ? -0.220 1.030 -19.562 1.00 96.88 156 ASP A CA 1
ATOM 1307 C C . ASP A 1 156 ? 1.038 0.790 -18.706 1.00 96.88 156 ASP A C 1
ATOM 1309 O O . ASP A 1 156 ? 2.162 1.020 -19.173 1.00 96.88 156 ASP A O 1
ATOM 1313 N N . LEU A 1 157 ? 0.844 0.342 -17.462 1.00 98.00 157 LEU A N 1
ATOM 1314 C CA . LEU A 1 157 ? 1.878 -0.058 -16.511 1.00 98.00 157 LEU A CA 1
ATOM 1315 C C . LEU A 1 157 ? 1.826 -1.562 -16.179 1.00 98.00 157 LEU A C 1
ATOM 1317 O O . LEU A 1 157 ? 2.513 -2.013 -15.260 1.00 98.00 157 LEU A O 1
ATOM 1321 N N . ASP A 1 158 ? 1.060 -2.355 -16.933 1.00 97.88 158 ASP A N 1
ATOM 1322 C CA . ASP A 1 158 ? 1.049 -3.811 -16.791 1.00 97.88 158 ASP A CA 1
ATOM 1323 C C . ASP A 1 158 ? 2.414 -4.429 -17.157 1.00 97.88 158 ASP A C 1
ATOM 1325 O O . ASP A 1 158 ? 3.048 -4.061 -18.145 1.00 97.88 158 ASP A O 1
ATOM 1329 N N . ASN A 1 159 ? 2.885 -5.383 -16.347 1.00 97.38 159 ASN A N 1
ATOM 1330 C CA . ASN A 1 159 ? 4.188 -6.054 -16.480 1.00 97.38 159 ASN A CA 1
ATOM 1331 C C . ASN A 1 159 ? 5.419 -5.122 -16.447 1.00 97.38 159 ASN A C 1
ATOM 1333 O O . ASN A 1 159 ? 6.474 -5.440 -17.018 1.00 97.38 159 ASN A O 1
ATOM 1337 N N . HIS A 1 160 ? 5.299 -4.002 -15.733 1.00 97.94 160 HIS A N 1
ATOM 1338 C CA . HIS A 1 160 ? 6.375 -3.051 -15.457 1.00 97.94 160 HIS A CA 1
ATOM 1339 C C . HIS A 1 160 ? 6.851 -3.125 -13.997 1.00 97.94 160 HIS A C 1
ATOM 1341 O O . HIS A 1 160 ? 6.565 -4.097 -13.294 1.00 97.94 160 HIS A O 1
ATOM 1347 N N . LEU A 1 161 ? 7.659 -2.157 -13.546 1.00 98.31 161 LEU A N 1
ATOM 1348 C CA . LEU A 1 161 ? 8.318 -2.221 -12.242 1.00 98.31 161 LEU A CA 1
ATOM 1349 C C . LEU A 1 161 ? 7.884 -1.110 -11.297 1.00 98.31 161 LEU A C 1
ATOM 1351 O O . LEU A 1 161 ? 7.692 0.039 -11.681 1.00 98.31 161 LEU A O 1
ATOM 1355 N N . ALA A 1 162 ? 7.836 -1.451 -10.017 1.00 98.25 162 ALA A N 1
ATOM 1356 C CA . ALA A 1 162 ? 7.703 -0.506 -8.926 1.00 98.25 162 ALA A CA 1
ATOM 1357 C C . ALA A 1 162 ? 8.840 -0.659 -7.911 1.00 98.25 162 ALA A C 1
ATOM 1359 O O . ALA A 1 162 ? 9.621 -1.623 -7.920 1.00 98.25 162 ALA A O 1
ATOM 1360 N N . THR A 1 163 ? 8.959 0.342 -7.041 1.00 97.75 163 THR A N 1
ATOM 1361 C CA . THR A 1 163 ? 9.944 0.344 -5.958 1.00 97.75 163 THR A CA 1
ATOM 1362 C C . THR A 1 163 ? 9.672 -0.769 -4.947 1.00 97.75 163 THR A C 1
ATOM 1364 O O . THR A 1 163 ? 8.527 -1.042 -4.596 1.00 97.75 163 THR A O 1
ATOM 1367 N N . THR A 1 164 ? 10.730 -1.358 -4.390 1.00 96.75 164 THR A N 1
ATOM 1368 C CA . THR A 1 164 ? 10.633 -2.241 -3.215 1.00 96.75 164 THR A CA 1
ATOM 1369 C C . THR A 1 164 ? 10.140 -1.533 -1.952 1.00 96.75 164 THR A C 1
ATOM 1371 O O . THR A 1 164 ? 9.828 -2.211 -0.981 1.00 96.75 164 THR A O 1
ATOM 1374 N N . GLY A 1 165 ? 10.066 -0.196 -1.951 1.00 95.62 165 GLY A N 1
ATOM 1375 C CA . GLY A 1 165 ? 9.464 0.604 -0.875 1.00 95.62 165 GLY A CA 1
ATOM 1376 C C . GLY A 1 165 ? 7.930 0.600 -0.857 1.00 95.62 165 GLY A C 1
ATOM 1377 O O . GLY A 1 165 ? 7.329 1.373 -0.115 1.00 95.62 165 GLY A O 1
ATOM 1378 N N . CYS A 1 166 ? 7.292 -0.222 -1.692 1.00 96.81 166 CYS A N 1
ATOM 1379 C CA . CYS A 1 166 ? 5.851 -0.424 -1.701 1.00 96.81 166 CYS A CA 1
ATOM 1380 C C . CYS A 1 166 ? 5.517 -1.908 -1.533 1.00 96.81 166 CYS A C 1
ATOM 1382 O O . CYS A 1 166 ? 6.174 -2.782 -2.105 1.00 96.81 166 CYS A O 1
ATOM 1384 N N . PHE A 1 167 ? 4.431 -2.181 -0.821 1.00 96.56 167 PHE A N 1
ATOM 1385 C CA . PHE A 1 167 ? 3.714 -3.440 -0.927 1.00 96.56 167 PHE A CA 1
ATOM 1386 C C . PHE A 1 167 ? 2.894 -3.434 -2.215 1.00 96.56 167 PHE A C 1
ATOM 1388 O O . PHE A 1 167 ? 2.176 -2.473 -2.496 1.00 96.56 167 PHE A O 1
ATOM 1395 N N . ASN A 1 168 ? 2.989 -4.516 -2.982 1.00 97.06 168 ASN A N 1
ATOM 1396 C CA . ASN A 1 168 ? 2.113 -4.762 -4.118 1.00 97.06 168 ASN A CA 1
ATOM 1397 C C . ASN A 1 168 ? 0.936 -5.634 -3.658 1.00 97.06 1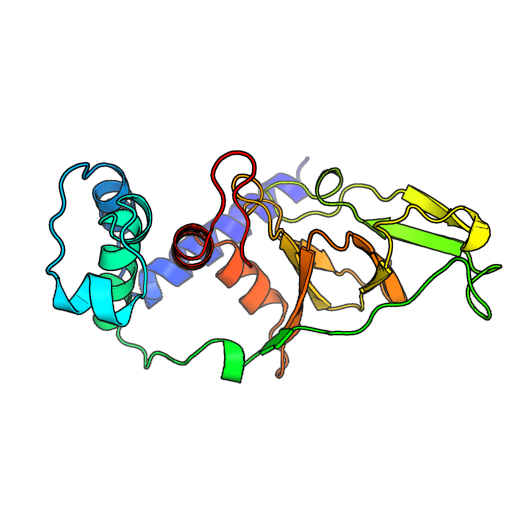68 ASN A C 1
ATOM 1399 O O . ASN A 1 168 ? 1.139 -6.794 -3.296 1.00 97.06 168 ASN A O 1
ATOM 1403 N N . VAL A 1 169 ? -0.277 -5.087 -3.645 1.00 96.44 169 VAL A N 1
ATOM 1404 C CA . VAL A 1 169 ? -1.488 -5.758 -3.164 1.00 96.44 169 VAL A CA 1
ATOM 1405 C C . VAL A 1 169 ? -2.410 -6.105 -4.329 1.00 96.44 169 VAL A C 1
ATOM 1407 O O . VAL A 1 169 ? -2.791 -5.248 -5.115 1.00 96.44 169 VAL A O 1
ATOM 1410 N N . ARG A 1 170 ? -2.830 -7.369 -4.391 1.00 95.00 170 ARG A N 1
ATOM 1411 C CA . ARG A 1 170 ? -3.769 -7.914 -5.375 1.00 95.00 170 ARG A CA 1
ATOM 1412 C C . ARG A 1 170 ? -5.086 -8.293 -4.733 1.00 95.00 170 ARG A C 1
ATOM 1414 O O . ARG A 1 170 ? -5.106 -9.014 -3.733 1.00 95.00 170 ARG A O 1
ATOM 1421 N N . ALA A 1 171 ? -6.185 -7.866 -5.339 1.00 93.19 171 ALA A N 1
ATOM 1422 C CA . ALA A 1 171 ? -7.511 -8.327 -4.964 1.00 93.19 171 ALA A CA 1
ATOM 1423 C C . ALA A 1 171 ? -7.667 -9.823 -5.304 1.00 93.19 171 ALA A C 1
ATOM 1425 O O . ALA A 1 171 ? -7.250 -10.266 -6.370 1.00 93.19 171 ALA A O 1
ATOM 1426 N N . LYS A 1 172 ? -8.266 -10.617 -4.407 1.00 90.25 172 LYS A N 1
ATOM 1427 C CA . LYS A 1 172 ? -8.638 -12.019 -4.702 1.00 90.25 172 LYS A CA 1
ATOM 1428 C C . LYS A 1 172 ? -9.949 -12.139 -5.490 1.00 90.25 172 LYS A C 1
ATOM 1430 O O . LYS A 1 172 ? -10.269 -13.218 -5.967 1.00 90.25 172 LYS A O 1
ATOM 1435 N N . LYS A 1 173 ? -10.731 -11.060 -5.546 1.00 82.81 173 LYS A N 1
ATOM 1436 C CA . LYS A 1 173 ? -12.018 -10.939 -6.245 1.00 82.81 173 LYS A CA 1
ATOM 1437 C C . LYS A 1 173 ? -12.021 -9.645 -7.060 1.00 82.81 173 LYS A C 1
ATOM 1439 O O . LYS A 1 173 ? -11.237 -8.747 -6.754 1.00 82.81 173 LYS A O 1
ATOM 1444 N N . ASP A 1 174 ? -12.952 -9.519 -7.998 1.00 68.88 174 ASP A N 1
ATOM 1445 C CA . ASP A 1 174 ? -13.050 -8.392 -8.936 1.00 68.88 174 ASP A CA 1
ATOM 1446 C C . ASP A 1 174 ? -13.590 -7.107 -8.291 1.00 68.88 174 ASP A C 1
ATOM 1448 O O . ASP A 1 174 ? -14.719 -6.711 -8.543 1.00 68.88 174 ASP A O 1
ATOM 1452 N N . ASN A 1 175 ? -12.810 -6.475 -7.407 1.00 87.94 175 ASN A N 1
ATOM 1453 C CA . ASN A 1 175 ? -13.114 -5.148 -6.847 1.00 87.94 175 ASN A CA 1
ATOM 1454 C C . ASN A 1 175 ? -11.849 -4.310 -6.519 1.00 87.94 175 ASN A C 1
ATOM 1456 O O . ASN A 1 175 ? -11.736 -3.778 -5.405 1.00 87.94 175 ASN A O 1
ATOM 1460 N N . PRO A 1 176 ? -10.857 -4.204 -7.423 1.00 92.88 176 PRO A N 1
ATOM 1461 C CA . PRO A 1 176 ? -9.622 -3.467 -7.150 1.00 92.88 176 PRO A CA 1
ATOM 1462 C C . PRO A 1 176 ? -9.859 -1.959 -6.955 1.00 92.88 176 PRO A C 1
ATOM 1464 O O . PRO A 1 176 ? -9.239 -1.354 -6.084 1.00 92.88 176 PRO A O 1
ATOM 1467 N N . GLU A 1 177 ? -10.805 -1.348 -7.667 1.00 92.56 177 GLU A N 1
ATOM 1468 C CA . GLU A 1 177 ? -11.143 0.074 -7.533 1.00 92.56 177 GLU A CA 1
ATOM 1469 C C . GLU A 1 177 ? -11.762 0.381 -6.168 1.00 92.56 177 GLU A C 1
ATOM 1471 O O . GLU A 1 177 ? -11.434 1.389 -5.541 1.00 92.56 177 GLU A O 1
ATOM 1476 N N . PHE A 1 178 ? -12.627 -0.508 -5.673 1.00 92.06 178 PHE A N 1
ATOM 1477 C CA . PHE A 1 178 ? -13.190 -0.384 -4.331 1.00 92.06 178 PHE A CA 1
ATOM 1478 C C . PHE A 1 178 ? -12.097 -0.484 -3.263 1.00 92.06 178 PHE A C 1
ATOM 1480 O O . PHE A 1 178 ? -12.047 0.354 -2.364 1.00 92.06 178 PHE A O 1
ATOM 1487 N N . LEU A 1 179 ? -11.194 -1.467 -3.372 1.00 94.06 179 LEU A N 1
ATOM 1488 C CA . LEU A 1 179 ? -10.067 -1.604 -2.445 1.00 94.06 179 LEU A CA 1
ATOM 1489 C C . LEU A 1 179 ? -9.142 -0.388 -2.497 1.00 94.06 179 LEU A C 1
ATOM 1491 O O . LEU A 1 179 ? -8.714 0.090 -1.452 1.00 94.06 179 LEU A O 1
ATOM 1495 N N . PHE A 1 180 ? -8.883 0.157 -3.684 1.00 95.00 180 PHE A N 1
ATOM 1496 C CA . PHE A 1 180 ? -8.109 1.382 -3.848 1.00 95.00 180 PHE A CA 1
ATOM 1497 C C . PHE A 1 180 ? -8.739 2.566 -3.099 1.00 95.00 180 PHE A C 1
ATOM 1499 O O . PHE A 1 180 ? -8.038 3.283 -2.384 1.00 95.00 180 PHE A O 1
ATOM 1506 N N . LEU A 1 181 ? -10.057 2.758 -3.213 1.00 93.31 181 LEU A N 1
ATOM 1507 C CA . LEU A 1 181 ? -10.771 3.800 -2.468 1.00 93.31 181 LEU A CA 1
ATOM 1508 C C . LEU A 1 181 ? -10.743 3.537 -0.956 1.00 93.31 181 LEU A C 1
ATOM 1510 O O . LEU A 1 181 ? -10.476 4.452 -0.178 1.00 93.31 181 LEU A O 1
ATOM 1514 N N . LEU A 1 182 ? -10.967 2.288 -0.542 1.00 92.44 182 LEU A N 1
ATOM 1515 C CA . LEU A 1 182 ? -10.951 1.878 0.860 1.00 92.44 182 LEU A CA 1
ATOM 1516 C C . LEU A 1 182 ? -9.579 2.109 1.503 1.00 92.44 182 LEU A C 1
ATOM 1518 O O . LEU A 1 182 ? -9.505 2.660 2.597 1.00 92.44 182 LEU A O 1
ATOM 1522 N N . PHE A 1 183 ? -8.491 1.741 0.824 1.00 94.50 183 PHE A N 1
ATOM 1523 C CA . PHE A 1 183 ? -7.134 1.885 1.356 1.00 94.50 183 PHE A CA 1
ATOM 1524 C C . PHE A 1 183 ? -6.695 3.340 1.495 1.00 94.50 183 PHE A C 1
ATOM 1526 O O . PHE A 1 183 ? -5.801 3.658 2.271 1.00 94.50 183 PHE A O 1
ATOM 1533 N N . ARG A 1 184 ? -7.332 4.254 0.767 1.00 93.44 184 ARG A N 1
ATOM 1534 C CA . ARG A 1 184 ? -7.040 5.686 0.863 1.00 93.44 184 ARG A CA 1
ATOM 1535 C C . ARG A 1 184 ? -7.846 6.392 1.948 1.00 93.44 184 ARG A C 1
ATOM 1537 O O . ARG A 1 184 ? -7.524 7.533 2.298 1.00 93.44 184 ARG A O 1
ATOM 1544 N N . ASN A 1 185 ? -8.847 5.716 2.510 1.00 90.56 185 ASN A N 1
ATOM 1545 C CA . ASN A 1 185 ? -9.638 6.228 3.617 1.00 90.56 185 ASN A CA 1
ATOM 1546 C C . ASN A 1 185 ? -8.796 6.306 4.914 1.00 90.56 185 ASN A C 1
ATOM 1548 O O . ASN A 1 185 ? -8.003 5.398 5.182 1.00 90.56 185 ASN A O 1
ATOM 1552 N N . PRO A 1 186 ? -8.973 7.355 5.742 1.00 89.62 186 PRO A N 1
ATOM 1553 C CA . PRO A 1 186 ? -8.333 7.478 7.054 1.00 89.62 186 PRO A CA 1
ATOM 1554 C C . PRO A 1 186 ? -8.420 6.224 7.932 1.00 89.62 186 PRO A C 1
ATOM 1556 O O . PRO A 1 186 ? -7.409 5.818 8.484 1.00 89.62 186 PRO A O 1
ATOM 1559 N N . ILE A 1 187 ? -9.567 5.537 7.970 1.00 90.19 187 ILE A N 1
ATOM 1560 C CA . ILE A 1 187 ? -9.781 4.321 8.779 1.00 90.19 187 ILE A CA 1
ATOM 1561 C C . ILE A 1 187 ? -8.751 3.228 8.457 1.00 90.19 187 ILE A C 1
ATOM 1563 O O . ILE A 1 187 ? -8.279 2.520 9.347 1.00 90.19 187 ILE A O 1
ATOM 1567 N N . PHE A 1 188 ? -8.402 3.064 7.179 1.00 92.56 188 PHE A N 1
ATOM 1568 C CA . PHE A 1 188 ? -7.389 2.094 6.775 1.00 92.56 188 PHE A CA 1
ATOM 1569 C C . PHE A 1 188 ? -5.974 2.609 7.040 1.00 92.56 188 PHE A C 1
ATOM 1571 O O . PHE A 1 188 ? -5.139 1.878 7.568 1.00 92.56 188 PHE A O 1
ATOM 1578 N N . LYS A 1 189 ? -5.699 3.875 6.708 1.00 92.62 189 LYS A N 1
ATOM 1579 C CA . LYS A 1 189 ? -4.370 4.471 6.900 1.00 92.62 189 LYS A CA 1
ATOM 1580 C C . LYS A 1 189 ? -3.958 4.505 8.372 1.00 92.62 189 LYS A C 1
ATOM 1582 O O . LYS A 1 189 ? -2.813 4.188 8.661 1.00 92.62 189 LYS A O 1
ATOM 1587 N N . SER A 1 190 ? -4.882 4.756 9.297 1.00 92.38 190 SER A N 1
ATOM 1588 C CA . SER A 1 190 ? -4.615 4.682 10.738 1.00 92.38 190 SER A CA 1
ATOM 1589 C C . SER A 1 190 ? -4.155 3.284 11.169 1.00 92.38 190 SER A C 1
ATOM 1591 O O . SER A 1 190 ? -3.258 3.162 11.995 1.00 92.38 190 SER A O 1
ATOM 1593 N N . GLN A 1 191 ? -4.694 2.215 10.568 1.00 92.94 191 GLN A N 1
ATOM 1594 C CA . GLN A 1 191 ? -4.215 0.852 10.836 1.00 92.94 191 GLN A CA 1
ATOM 1595 C C . GLN A 1 191 ? -2.798 0.625 10.289 1.00 92.94 191 GLN A C 1
ATOM 1597 O O . GLN A 1 191 ? -2.012 -0.061 10.933 1.00 92.94 191 GLN A O 1
ATOM 1602 N N . LEU A 1 192 ? -2.446 1.204 9.133 1.00 93.88 192 LEU A N 1
ATOM 1603 C CA . LEU A 1 192 ? -1.072 1.166 8.612 1.00 93.88 192 LEU A CA 1
ATOM 1604 C C . LEU A 1 192 ? -0.099 1.916 9.530 1.00 93.88 192 LEU A C 1
ATOM 1606 O O . LEU A 1 192 ? 0.969 1.402 9.852 1.00 93.88 192 LEU A O 1
ATOM 1610 N N . GLU A 1 193 ? -0.481 3.117 9.961 1.00 93.19 193 GLU A N 1
ATOM 1611 C CA . GLU A 1 193 ? 0.315 3.976 10.838 1.00 93.19 193 GLU A CA 1
ATOM 1612 C C . GLU A 1 193 ? 0.596 3.312 12.184 1.00 93.19 193 GLU A C 1
ATOM 1614 O O . GLU A 1 193 ? 1.750 3.286 12.610 1.00 93.19 193 GLU A O 1
ATOM 1619 N N . GLN A 1 194 ? -0.413 2.687 12.797 1.00 93.19 194 GLN A N 1
ATOM 1620 C CA . GLN A 1 194 ? -0.252 1.948 14.050 1.00 93.19 194 GLN A CA 1
ATOM 1621 C C . GLN A 1 194 ? 0.814 0.847 13.948 1.00 93.19 194 GLN A C 1
ATOM 1623 O O . GLN A 1 194 ? 1.546 0.595 14.900 1.00 93.19 194 GLN A O 1
ATOM 1628 N N . GLN A 1 195 ? 0.923 0.181 12.795 1.00 93.31 195 GLN A N 1
ATOM 1629 C CA . GLN A 1 195 ? 1.874 -0.917 12.597 1.00 93.31 195 GLN A CA 1
ATOM 1630 C C . GLN A 1 195 ? 3.294 -0.447 12.266 1.00 93.31 195 GLN A C 1
ATOM 1632 O O . GLN A 1 195 ? 4.193 -1.278 12.125 1.00 93.31 195 GLN A O 1
ATOM 1637 N N . THR A 1 196 ? 3.528 0.860 12.145 1.00 94.06 196 THR A N 1
ATOM 1638 C CA . THR A 1 196 ? 4.871 1.366 11.866 1.00 94.06 196 THR A CA 1
ATOM 1639 C C . THR A 1 196 ? 5.821 1.144 13.043 1.00 94.06 196 THR A C 1
ATOM 1641 O O . THR A 1 196 ? 5.437 1.099 14.217 1.00 94.06 196 THR A O 1
ATOM 1644 N N . THR A 1 197 ? 7.090 0.944 12.701 1.00 91.19 197 THR A N 1
ATOM 1645 C CA . THR A 1 197 ? 8.205 0.731 13.628 1.00 91.19 197 THR A CA 1
ATOM 1646 C C . THR A 1 197 ? 9.427 1.495 13.135 1.00 91.19 197 THR A C 1
ATOM 1648 O O . THR A 1 197 ? 9.528 1.791 11.946 1.00 91.19 197 THR A O 1
ATOM 1651 N N . GLY A 1 198 ? 10.369 1.790 14.031 1.00 87.81 198 GLY A N 1
ATOM 1652 C CA . GLY A 1 198 ? 11.612 2.494 13.709 1.00 87.81 198 GLY A CA 1
ATOM 1653 C C . GLY A 1 198 ? 11.598 3.956 14.155 1.00 87.81 198 GLY A C 1
ATOM 1654 O O . GLY A 1 198 ? 10.591 4.645 14.024 1.00 87.81 198 GLY A O 1
ATOM 1655 N N . ALA A 1 199 ? 12.732 4.420 14.687 1.00 80.25 199 ALA A N 1
ATOM 1656 C CA . ALA A 1 199 ? 12.857 5.748 15.292 1.00 80.25 199 ALA A CA 1
ATOM 1657 C C . ALA A 1 199 ? 13.158 6.862 14.273 1.00 80.25 199 ALA A C 1
ATOM 1659 O O . ALA A 1 199 ? 12.549 7.923 14.319 1.00 80.25 199 ALA A O 1
ATOM 1660 N N . ILE A 1 200 ? 14.099 6.623 13.351 1.00 83.19 200 ILE A N 1
ATOM 1661 C CA . ILE A 1 200 ? 14.558 7.634 12.376 1.00 83.19 200 ILE A CA 1
ATOM 1662 C C . ILE A 1 200 ? 13.732 7.571 11.088 1.00 83.19 200 ILE A C 1
ATOM 1664 O O . ILE A 1 200 ? 13.375 8.592 10.508 1.00 83.19 200 ILE A O 1
ATOM 1668 N N . MET A 1 201 ? 13.441 6.356 10.624 1.00 86.81 201 MET A N 1
ATOM 1669 C CA . MET A 1 201 ? 12.687 6.111 9.402 1.00 86.81 201 MET A CA 1
ATOM 1670 C C . MET A 1 201 ? 11.624 5.060 9.701 1.00 86.81 201 MET A C 1
ATOM 1672 O O . MET A 1 201 ? 11.897 3.862 9.621 1.00 86.81 201 MET A O 1
ATOM 1676 N N . SER A 1 202 ? 10.437 5.514 10.103 1.00 92.06 202 SER A N 1
ATOM 1677 C CA . SER A 1 202 ? 9.375 4.607 10.525 1.00 92.06 202 SER A CA 1
ATOM 1678 C C . SER A 1 202 ? 8.717 3.944 9.318 1.00 92.06 202 SER A C 1
ATOM 1680 O O . SER A 1 202 ? 8.286 4.623 8.386 1.00 92.06 202 SER A O 1
ATOM 1682 N N . ALA A 1 203 ? 8.626 2.621 9.316 1.00 94.56 203 ALA A N 1
ATOM 1683 C CA . ALA A 1 203 ? 8.018 1.857 8.235 1.00 94.56 203 ALA A CA 1
ATOM 1684 C C . ALA A 1 203 ? 7.217 0.677 8.782 1.00 94.56 203 ALA A C 1
ATOM 1686 O O . ALA A 1 203 ? 7.420 0.234 9.913 1.00 94.56 203 ALA A O 1
ATOM 1687 N N . ILE A 1 204 ? 6.297 0.178 7.965 1.00 92.94 204 ILE A N 1
ATOM 1688 C CA . ILE A 1 204 ? 5.638 -1.099 8.224 1.00 92.94 204 ILE A CA 1
ATOM 1689 C C . ILE A 1 204 ? 6.663 -2.211 7.944 1.00 92.94 204 ILE A C 1
ATOM 1691 O O . ILE A 1 204 ? 7.248 -2.196 6.852 1.00 92.94 204 ILE A O 1
ATOM 1695 N N . PRO A 1 205 ? 6.902 -3.116 8.908 1.00 85.19 205 PRO A N 1
ATOM 1696 C CA . PRO A 1 205 ? 7.861 -4.208 8.766 1.00 85.19 205 PRO A CA 1
ATOM 1697 C C . PRO A 1 205 ? 7.447 -5.255 7.719 1.00 85.19 205 PRO A C 1
ATOM 1699 O O . PRO A 1 205 ? 6.237 -5.378 7.413 1.00 85.19 205 PRO A O 1
#

InterPro domains:
  IPR044946 Type I restriction modification DNA specificity domain superfamily [G3DSA:3.90.220.20] (75-204)

Radius of gyration: 18.89 Å; chains: 1; bounding box: 45×34×54 Å